Protein AF-0000000074614907 (afdb_homodimer)

InterPro domains:
  IPR000916 Bet v I/Major latex protein [PF00407] (4-152)
  IPR000916 Bet v I/Major latex protein [SM01037] (2-153)
  IPR023393 START-like domain superfamily [G3DSA:3.30.530.20] (1-152)
  IPR051761 MLP-like hydrophobic ligand-binding [PTHR31907] (3-150)

pLDDT: mean 94.72, std 7.45, range [53.09, 98.88]

Radius of gyration: 20.05 Å; Cα contacts (8 Å, |Δi|>4): 764; chains: 2; bounding box: 41×52×44 Å

Sequence (306 aa):
MGLNGKLEVEVDIKSCGNAFYEFFMRNPHHISNISPHNIHVVAAHEGDFGLPGSVIYWNYSLDGKKCHAKEVVEAVDEANKRARFKVVEGDPLKDYKSLTTTVHVIPNNIGGVSVVKWMIEFEKTTDDGPYPTNMIDLCISVTKNIENHHLKPMGLNGKLEVEVDIKSCGNAFYEFFMRNPHHISNISPHNIHVVAAHEGDFGLPGSVIYWNYSLDGKKCHAKEVVEAVDEANKRARFKVVEGDPLKDYKSLTTTVHVIPNNIGGVSVVKWMIEFEKTTDDGPYPTNMIDLCISVTKNIENHHLKP

Secondary structure (DSSP, 8-state):
--SEEEEEEEEEESS-HHHHHHHHHH-GGGHHHH-TTTEEEEEEEES-TTSTT-EEEEEEEETTEEEEEEEEEEEEEGGGTEEEEEEEEEGGGGTEEEEEEEEEEE---STT-EEEEEEEEEEESSTTPPPTHHHHHHHHHHHHHHIIIII--/--SEEEEEEEEEESS-HHHHHHHHHH-GGGHHHH-TTTEEEEEEEES-TTSTT-EEEEEEEETTEEEEEEEEEEEEEGGGTEEEEEEEEEGGGGTEEEEEEEEEEE---STT-EEEEEEEEEEESSTTPPPTHHHHHHHHHHHHHHIIIII--

Foldseek 3Di:
DAQKDKDKDKDKFLFFLLQLLCCCQAPVQCLCVLCVQFWPGWDWPADHGNDAQTKIKTWTDFPRDTWIWIWGFHDDDPVQSKTKIWTDDIDVCVFFVTKMKMWTKAGDPPPSMIMIMIMIITGTPDPPGDDVVSVVVSVNSSSVSCRVPPTDD/DAQKDKDKDKDKFLFFLVQLLCCVQQPVQCLCVLCVQFWPGWDWPADHGNDAQTKIKTWTDFPRDTWIWIWGFHDDDPVQSKTKIWTDDIDVCVFFVTKMKMWTKAGDPPPSMIMIMIMMITGTPDPPGDDVVSVVVSVNSSSVSCSVPPTDD

Nearest PDB structures (foldseek):
  4ihr-assembly1_A  TM=9.690E-01  e=1.144E-19  Actinidia deliciosa
  4reh-assembly1_A  TM=9.530E-01  e=6.352E-20  Panax ginseng
  4rej-assembly1_A  TM=9.524E-01  e=7.579E-20  Panax ginseng
  4rei-assembly1_A  TM=9.600E-01  e=1.438E-18  Panax ginseng
  4igx-assembly3_C  TM=9.603E-01  e=4.668E-18  Actinidia deliciosa

Solvent-accessible surface area (backbone atoms only — not comparable to full-atom values): 15291 Å² total; per-residue (Å²): 82,41,44,47,40,38,39,36,38,40,42,30,30,65,27,60,28,65,59,52,49,48,40,58,39,64,47,44,54,52,43,25,74,58,30,56,88,42,27,68,40,39,43,68,71,39,68,56,68,68,38,65,71,13,27,38,35,40,32,32,43,58,95,84,39,81,42,43,38,31,29,32,28,70,41,66,39,77,92,61,42,30,39,32,35,33,58,75,47,52,56,64,57,76,48,20,77,38,45,35,40,34,44,35,35,46,63,32,87,73,88,47,41,11,38,43,32,42,36,38,40,39,28,37,66,44,57,82,44,76,76,68,60,65,57,52,50,49,53,53,48,50,52,48,32,48,43,68,68,72,38,53,131,82,42,45,47,39,38,39,36,37,40,42,31,31,65,26,60,29,63,57,52,50,49,40,59,38,61,47,42,56,53,44,25,75,58,31,57,87,42,27,66,40,40,44,68,71,40,68,55,68,70,38,66,71,13,26,38,34,39,31,32,43,57,96,85,39,81,44,42,36,30,30,32,27,70,41,66,39,77,92,61,42,30,40,32,34,33,57,77,46,52,56,64,57,74,47,20,76,39,45,35,41,33,44,35,36,46,64,32,87,72,89,45,40,11,36,41,33,42,36,38,41,38,30,37,67,43,55,83,44,78,76,69,60,65,56,51,49,48,52,53,50,48,52,48,31,45,42,68,69,71,37,52,131

Structure (mmCIF, N/CA/C/O backbone):
data_AF-0000000074614907-model_v1
#
loop_
_entity.id
_entity.type
_entity.pdbx_description
1 polymer 'Bet v I/Major latex protein domain-containing protein'
#
loop_
_atom_site.group_PDB
_atom_site.id
_atom_site.type_symbol
_atom_site.label_atom_id
_atom_site.label_alt_id
_atom_site.label_comp_id
_atom_site.label_asym_id
_atom_site.label_entity_id
_atom_site.label_seq_id
_atom_site.pdbx_PDB_ins_code
_atom_site.Cartn_x
_atom_site.Cartn_y
_atom_site.Cartn_z
_atom_site.occupancy
_atom_site.B_iso_or_equiv
_atom_site.auth_seq_id
_atom_site.auth_comp_id
_atom_site.auth_asym_id
_atom_site.auth_atom_id
_atom_site.pdbx_PDB_model_num
ATOM 1 N N . MET A 1 1 ? -14.766 -9.609 -4.637 1 85.06 1 MET A N 1
ATOM 2 C CA . MET A 1 1 ? -13.953 -9.18 -3.502 1 85.06 1 MET A CA 1
ATOM 3 C C . MET A 1 1 ? -14.836 -8.711 -2.352 1 85.06 1 MET A C 1
ATOM 5 O O . MET A 1 1 ? -15.992 -8.344 -2.561 1 85.06 1 MET A O 1
ATOM 9 N N . GLY A 1 2 ? -14.336 -8.812 -1.121 1 86.88 2 GLY A N 1
ATOM 10 C CA . GLY A 1 2 ? -15.031 -8.227 0.012 1 86.88 2 GLY A CA 1
ATOM 11 C C . GLY A 1 2 ? -15.008 -6.711 0.019 1 86.88 2 GLY A C 1
ATOM 12 O O . GLY A 1 2 ? -14.32 -6.094 -0.803 1 86.88 2 GLY A O 1
ATOM 13 N N . LEU A 1 3 ? -15.711 -6.223 0.934 1 92.38 3 LEU A N 1
ATOM 14 C CA . LEU A 1 3 ? -15.867 -4.773 1.014 1 92.38 3 LEU A CA 1
ATOM 15 C C . LEU A 1 3 ? -14.742 -4.152 1.841 1 92.38 3 LEU A C 1
ATOM 17 O O . LEU A 1 3 ? -14.438 -2.965 1.689 1 92.38 3 LEU A O 1
ATOM 21 N N . ASN A 1 4 ? -14.125 -4.91 2.605 1 95.19 4 ASN A N 1
ATOM 22 C CA . ASN A 1 4 ? -13.148 -4.352 3.531 1 95.19 4 ASN A CA 1
ATOM 23 C C . ASN A 1 4 ? -11.719 -4.555 3.025 1 95.19 4 ASN A C 1
ATOM 25 O O . ASN A 1 4 ? -11.453 -5.5 2.283 1 95.19 4 ASN A O 1
ATOM 29 N N . GLY A 1 5 ? -10.844 -3.643 3.4 1 96.81 5 GLY A N 1
ATOM 30 C CA . GLY A 1 5 ? -9.445 -3.783 3.053 1 96.81 5 GLY A CA 1
ATOM 31 C C . GLY A 1 5 ? -8.531 -2.902 3.885 1 96.81 5 GLY A C 1
ATOM 32 O O . GLY A 1 5 ? -9 -2.137 4.73 1 96.81 5 GLY A O 1
ATOM 33 N N . LYS A 1 6 ? -7.242 -3.135 3.742 1 98.25 6 LYS A N 1
ATOM 34 C CA . LYS A 1 6 ? -6.184 -2.395 4.426 1 98.25 6 LYS A CA 1
ATOM 35 C C . LYS A 1 6 ? -4.98 -2.182 3.508 1 98.25 6 LYS A C 1
ATOM 37 O O . LYS A 1 6 ? -4.602 -3.08 2.754 1 98.25 6 LYS A O 1
ATOM 42 N N . LEU A 1 7 ? -4.492 -0.983 3.512 1 98.75 7 LEU A N 1
ATOM 43 C CA . LEU A 1 7 ? -3.252 -0.639 2.822 1 98.75 7 LEU A CA 1
ATOM 44 C C . LEU A 1 7 ? -2.256 0.002 3.783 1 98.75 7 LEU A C 1
ATOM 46 O O . LEU A 1 7 ? -2.631 0.839 4.605 1 98.75 7 LEU A O 1
ATOM 50 N N . GLU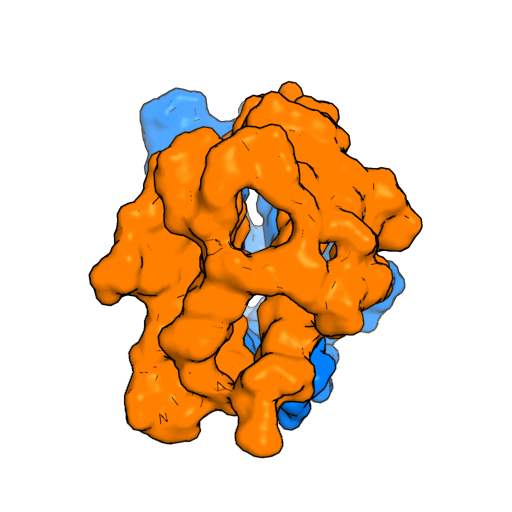 A 1 8 ? -0.979 -0.377 3.652 1 98.81 8 GLU A N 1
ATOM 51 C CA . GLU A 1 8 ? 0.05 0.195 4.516 1 98.81 8 GLU A CA 1
ATOM 52 C C . GLU A 1 8 ? 1.334 0.469 3.736 1 98.81 8 GLU A C 1
ATOM 54 O O . GLU A 1 8 ? 1.687 -0.284 2.828 1 98.81 8 GLU A O 1
ATOM 59 N N . VAL A 1 9 ? 1.996 1.518 4.129 1 98.75 9 VAL A N 1
ATOM 60 C CA . VAL A 1 9 ? 3.299 1.829 3.551 1 98.75 9 VAL A CA 1
ATOM 61 C C . VAL A 1 9 ? 4.246 2.32 4.645 1 98.75 9 VAL A C 1
ATOM 63 O O . VAL A 1 9 ? 3.83 3.029 5.562 1 98.75 9 VAL A O 1
ATOM 66 N N . GLU A 1 10 ? 5.441 1.895 4.602 1 98.38 10 GLU A N 1
ATOM 67 C CA . GLU A 1 10 ? 6.535 2.434 5.406 1 98.38 10 GLU A CA 1
ATOM 68 C C . GLU A 1 10 ? 7.484 3.273 4.555 1 98.38 10 GLU A C 1
ATOM 70 O O . GLU A 1 10 ? 8.023 2.791 3.557 1 98.38 10 GLU A O 1
ATOM 75 N N . VAL A 1 11 ? 7.664 4.457 4.996 1 97 11 VAL A N 1
ATOM 76 C CA . VAL A 1 11 ? 8.523 5.398 4.281 1 97 11 VAL A CA 1
ATOM 77 C C . VAL A 1 11 ? 9.695 5.801 5.168 1 97 11 VAL A C 1
ATOM 79 O O . VAL A 1 11 ? 9.5 6.395 6.234 1 97 11 VAL A O 1
ATOM 82 N N . ASP A 1 12 ? 10.914 5.539 4.727 1 94.31 12 ASP A N 1
ATOM 83 C CA . ASP A 1 12 ? 12.102 6.012 5.434 1 94.31 12 ASP A CA 1
ATOM 84 C C . ASP A 1 12 ? 12.367 7.488 5.137 1 94.31 12 ASP A C 1
ATOM 86 O O . ASP A 1 12 ? 12.328 7.91 3.98 1 94.31 12 ASP A O 1
ATOM 90 N N . ILE A 1 13 ? 12.609 8.188 6.191 1 94.06 13 ILE A N 1
ATOM 91 C CA . ILE A 1 13 ? 13.016 9.578 5.996 1 94.06 13 ILE A CA 1
ATOM 92 C C . ILE A 1 13 ? 14.367 9.82 6.664 1 94.06 13 ILE A C 1
ATOM 94 O O . ILE A 1 13 ? 14.648 9.25 7.723 1 94.06 13 ILE A O 1
ATOM 98 N N . LYS A 1 14 ? 15.125 10.594 5.992 1 91.06 14 LYS A N 1
ATOM 99 C CA . LYS A 1 14 ? 16.422 11 6.539 1 91.06 14 LYS A CA 1
ATOM 100 C C . LYS A 1 14 ? 16.297 12.289 7.344 1 91.06 14 LYS A C 1
ATOM 102 O O . LYS A 1 14 ? 16.938 13.289 7.023 1 91.06 14 LYS A O 1
ATOM 107 N N . SER A 1 15 ? 15.461 12.297 8.266 1 89.56 15 SER A N 1
ATOM 108 C CA . SER A 1 15 ? 15.18 13.453 9.109 1 89.56 15 SER A CA 1
ATOM 109 C C . SER A 1 15 ? 14.719 13.023 10.5 1 89.56 15 SER A C 1
ATOM 111 O O . SER A 1 15 ? 14.492 11.836 10.742 1 89.56 15 SER A O 1
ATOM 113 N N . CYS A 1 16 ? 14.656 13.945 11.375 1 90.56 16 CYS A N 1
ATOM 114 C CA . CYS A 1 16 ? 14.172 13.719 12.734 1 90.56 16 CYS A CA 1
ATOM 115 C C . CYS A 1 16 ? 12.695 13.328 12.719 1 90.56 16 CYS A C 1
ATOM 117 O O . CYS A 1 16 ? 11.844 14.109 12.289 1 90.56 16 CYS A O 1
ATOM 119 N N . GLY A 1 17 ? 12.398 12.133 13.211 1 93.62 17 GLY A N 1
ATOM 120 C CA . GLY A 1 17 ? 11.031 11.641 13.242 1 93.62 17 GLY A CA 1
ATOM 121 C C . GLY A 1 17 ? 10.117 12.469 14.133 1 93.62 17 GLY A C 1
ATOM 122 O O . GLY A 1 17 ? 8.953 12.695 13.797 1 93.62 17 GLY A O 1
ATOM 123 N N . ASN A 1 18 ? 10.672 12.93 15.273 1 93.38 18 ASN A N 1
ATOM 124 C CA . ASN A 1 18 ? 9.883 13.758 16.172 1 93.38 18 ASN A CA 1
ATOM 125 C C . ASN A 1 18 ? 9.445 15.055 15.5 1 93.38 18 ASN A C 1
ATOM 127 O O . ASN A 1 18 ? 8.305 15.492 15.656 1 93.38 18 ASN A O 1
ATOM 131 N N . ALA A 1 19 ? 10.383 15.617 14.805 1 93 19 ALA A N 1
ATOM 132 C CA . ALA A 1 19 ? 10.078 16.875 14.117 1 93 19 ALA A CA 1
ATOM 133 C C . ALA A 1 19 ? 9.016 16.656 13.047 1 93 19 ALA A C 1
ATOM 135 O O . ALA A 1 19 ? 8.125 17.5 12.875 1 93 19 ALA A O 1
ATOM 136 N N . PHE A 1 20 ? 9.133 15.57 12.328 1 95.75 20 PHE A N 1
ATOM 137 C CA . PHE A 1 20 ? 8.125 15.242 11.336 1 95.75 20 PHE A CA 1
ATOM 138 C C . PHE A 1 20 ? 6.746 15.133 11.977 1 95.75 20 PHE A C 1
ATOM 140 O O . PHE A 1 20 ? 5.781 15.742 11.508 1 95.75 20 PHE A O 1
ATOM 147 N N . TYR A 1 21 ? 6.699 14.359 13.062 1 96.69 21 TYR A N 1
ATOM 148 C CA . TYR A 1 21 ? 5.445 14.117 13.758 1 96.69 21 TYR A CA 1
ATOM 149 C C . TYR A 1 21 ? 4.836 15.422 14.266 1 96.69 21 TYR A C 1
ATOM 151 O O . TYR A 1 21 ? 3.648 15.68 14.055 1 96.69 21 TYR A O 1
ATOM 159 N N . GLU A 1 22 ? 5.621 16.25 14.852 1 94.5 22 GLU A N 1
ATOM 160 C CA . GLU A 1 22 ? 5.152 17.516 15.391 1 94.5 22 GLU A CA 1
ATOM 161 C C . GLU A 1 22 ? 4.629 18.438 14.281 1 94.5 22 GLU A C 1
ATOM 163 O O . GLU A 1 22 ? 3.572 19.047 14.43 1 94.5 22 GLU A O 1
ATOM 168 N N . PHE A 1 23 ? 5.398 18.469 13.234 1 94.94 23 PHE A N 1
ATOM 169 C CA . PHE A 1 23 ? 4.988 19.297 12.109 1 94.94 23 PHE A CA 1
ATOM 170 C C . PHE A 1 23 ? 3.639 18.844 11.562 1 94.94 23 PHE A C 1
ATOM 172 O O . PHE A 1 23 ? 2.717 19.641 11.422 1 94.94 23 PHE A O 1
ATOM 179 N N . PHE A 1 24 ? 3.469 17.609 11.344 1 97.25 24 PHE A N 1
ATOM 180 C CA . PHE A 1 24 ? 2.262 17.078 10.727 1 97.25 24 PHE A CA 1
ATOM 181 C C . PHE A 1 24 ? 1.061 17.25 11.648 1 97.25 24 PHE A C 1
ATOM 183 O O . PHE A 1 24 ? -0.041 17.562 11.188 1 97.25 24 PHE A O 1
ATOM 190 N N . MET A 1 25 ? 1.269 17.094 12.938 1 96.69 25 MET A N 1
ATOM 191 C CA . MET A 1 25 ? 0.156 17.094 13.883 1 96.69 25 MET A CA 1
ATOM 192 C C . MET A 1 25 ? -0.207 18.531 14.281 1 96.69 25 MET A C 1
ATOM 194 O O . MET A 1 25 ? -1.377 18.828 14.516 1 96.69 25 MET A O 1
ATOM 198 N N . ARG A 1 26 ? 0.791 19.406 14.312 1 95.31 26 ARG A N 1
ATOM 199 C CA . ARG A 1 26 ? 0.552 20.703 14.945 1 95.31 26 ARG A CA 1
ATOM 200 C C . ARG A 1 26 ? 0.5 21.812 13.906 1 95.31 26 ARG A C 1
ATOM 202 O O . ARG A 1 26 ? -0.157 22.844 14.117 1 95.31 26 ARG A O 1
ATOM 209 N N . ASN A 1 27 ? 1.201 21.625 12.812 1 93.75 27 ASN A N 1
ATOM 210 C CA . ASN A 1 27 ? 1.289 22.703 11.82 1 93.75 27 ASN A CA 1
ATOM 211 C C . ASN A 1 27 ? 0.939 22.188 10.422 1 93.75 27 ASN A C 1
ATOM 213 O O . ASN A 1 27 ? 1.649 22.469 9.461 1 93.75 27 ASN A O 1
ATOM 217 N N . PRO A 1 28 ? -0.167 21.422 10.344 1 95 28 PRO A N 1
ATOM 218 C CA . PRO A 1 28 ? -0.47 20.859 9.023 1 95 28 PRO A CA 1
ATOM 219 C C . PRO A 1 28 ? -0.895 21.938 8.016 1 95 28 PRO A C 1
ATOM 221 O O . PRO A 1 28 ? -0.863 21.688 6.809 1 95 28 PRO A O 1
ATOM 224 N N . HIS A 1 29 ? -1.291 23.125 8.406 1 93.69 29 HIS A N 1
ATOM 225 C CA . HIS A 1 29 ? -1.714 24.203 7.52 1 93.69 29 HIS A CA 1
ATOM 226 C C . HIS A 1 29 ? -0.573 24.641 6.613 1 93.69 29 HIS A C 1
ATOM 228 O O . HIS A 1 29 ? -0.809 25.25 5.559 1 93.69 29 HIS A O 1
ATOM 234 N N . HIS A 1 30 ? 0.71 24.328 6.945 1 93.25 30 HIS A N 1
ATOM 235 C CA . HIS A 1 30 ? 1.867 24.672 6.129 1 93.25 30 HIS A CA 1
ATOM 236 C C . HIS A 1 30 ? 2.102 23.641 5.035 1 93.25 30 HIS A C 1
ATOM 238 O O . HIS A 1 30 ? 2.928 23.844 4.145 1 93.25 30 HIS A O 1
ATOM 244 N N . ILE A 1 31 ? 1.388 22.484 5.074 1 95.44 31 ILE A N 1
ATOM 245 C CA . ILE A 1 31 ? 1.612 21.422 4.098 1 95.44 31 ILE A CA 1
ATOM 246 C C . ILE A 1 31 ? 1.243 21.906 2.701 1 95.44 31 ILE A C 1
ATOM 248 O O . ILE A 1 31 ? 1.866 21.516 1.712 1 95.44 31 ILE A O 1
ATOM 252 N N . SER A 1 32 ? 0.222 22.781 2.621 1 94.94 32 SER A N 1
ATOM 253 C CA . SER A 1 32 ? -0.184 23.312 1.325 1 94.94 32 SER A CA 1
ATOM 254 C C . SER A 1 32 ? 0.939 24.125 0.684 1 94.94 32 SER A C 1
ATOM 256 O O . SER A 1 32 ? 1.049 24.188 -0.542 1 94.94 32 SER A O 1
ATOM 258 N N . ASN A 1 33 ? 1.851 24.719 1.489 1 94 33 ASN A N 1
ATOM 259 C CA . ASN A 1 33 ? 3.014 25.438 0.995 1 94 33 ASN A CA 1
ATOM 260 C C . ASN A 1 33 ? 4.125 24.5 0.551 1 94 33 ASN A C 1
ATOM 262 O O . ASN A 1 33 ? 4.848 24.781 -0.405 1 94 33 ASN A O 1
ATOM 266 N N . ILE A 1 34 ? 4.211 23.406 1.202 1 93.38 34 ILE A N 1
ATOM 267 C CA . ILE A 1 34 ? 5.312 22.469 1.027 1 93.38 34 ILE A CA 1
ATOM 268 C C . ILE A 1 34 ? 4.992 21.5 -0.11 1 93.38 34 ILE A C 1
ATOM 270 O O . ILE A 1 34 ? 5.895 21.031 -0.809 1 93.38 34 ILE A O 1
ATOM 274 N N . SER A 1 35 ? 3.732 21.203 -0.242 1 95 35 SER A N 1
ATOM 275 C CA . SER A 1 35 ? 3.266 20.266 -1.257 1 95 35 SER A CA 1
ATOM 276 C C . SER A 1 35 ? 2.121 20.859 -2.072 1 95 35 SER A C 1
ATOM 278 O O . SER A 1 35 ? 1.056 20.25 -2.189 1 95 35 SER A O 1
ATOM 280 N N . PRO A 1 36 ? 2.377 21.922 -2.801 1 93.56 36 PRO A N 1
ATOM 281 C CA . PRO A 1 36 ? 1.276 22.641 -3.439 1 93.56 36 PRO A CA 1
ATOM 282 C C . PRO A 1 36 ? 0.666 21.875 -4.613 1 93.56 36 PRO A C 1
ATOM 284 O O . PRO A 1 36 ? -0.462 22.172 -5.02 1 93.56 36 PRO A O 1
ATOM 287 N N . HIS A 1 37 ? 1.383 20.969 -5.164 1 94.12 37 HIS A N 1
ATOM 288 C CA . HIS A 1 37 ? 0.859 20.188 -6.281 1 94.12 37 HIS A CA 1
ATOM 289 C C . HIS A 1 37 ? -0.222 19.219 -5.82 1 94.12 37 HIS A C 1
ATOM 291 O O . HIS A 1 37 ? -1.119 18.875 -6.59 1 94.12 37 HIS A O 1
ATOM 297 N N . ASN A 1 38 ? -0.168 18.828 -4.551 1 95.12 38 ASN A N 1
ATOM 298 C CA . ASN A 1 38 ? -1.066 17.797 -4.043 1 95.12 38 ASN A CA 1
ATOM 299 C C . ASN A 1 38 ? -2.078 18.375 -3.055 1 95.12 38 ASN A C 1
ATOM 301 O O . ASN A 1 38 ? -3.23 17.938 -3.016 1 95.12 38 ASN A O 1
ATOM 305 N N . ILE A 1 39 ? -1.578 19.25 -2.213 1 97.94 39 ILE A N 1
ATOM 306 C CA . ILE A 1 39 ? -2.387 19.797 -1.131 1 97.94 39 ILE A CA 1
ATOM 307 C C . ILE A 1 39 ? -2.588 21.297 -1.347 1 97.94 39 ILE A C 1
ATOM 309 O O . ILE A 1 39 ? -1.617 22.062 -1.425 1 97.94 39 ILE A O 1
ATOM 313 N N . HIS A 1 40 ? -3.854 21.703 -1.31 1 98.19 40 HIS A N 1
ATOM 314 C CA . HIS A 1 40 ? -4.156 23.094 -1.648 1 98.19 40 HIS A CA 1
ATOM 315 C C . HIS A 1 40 ? -4.582 23.875 -0.414 1 98.19 40 HIS A C 1
ATOM 317 O O . HIS A 1 40 ? -4.328 25.078 -0.323 1 98.19 40 HIS A O 1
ATOM 323 N N . VAL A 1 41 ? -5.32 23.234 0.385 1 97.19 41 VAL A N 1
ATOM 324 C CA . VAL A 1 41 ? -5.766 23.844 1.63 1 97.19 41 VAL A CA 1
ATOM 325 C C . VAL A 1 41 ? -5.781 22.812 2.748 1 97.19 41 VAL A C 1
ATOM 327 O O . VAL A 1 41 ? -6.254 21.688 2.553 1 97.19 41 VAL A O 1
ATOM 330 N N . VAL A 1 42 ? -5.219 23.125 3.867 1 97.81 42 VAL A N 1
ATOM 331 C CA . VAL A 1 42 ? -5.402 22.422 5.133 1 97.81 42 VAL A CA 1
ATOM 332 C C . VAL A 1 42 ? -5.82 23.406 6.219 1 97.81 42 VAL A C 1
ATOM 334 O O . VAL A 1 42 ? -5.098 24.359 6.508 1 97.81 42 VAL A O 1
ATOM 337 N N . ALA A 1 43 ? -6.992 23.125 6.793 1 97.44 43 ALA A N 1
ATOM 338 C CA . ALA A 1 43 ? -7.5 24.078 7.781 1 97.44 43 ALA A CA 1
ATOM 339 C C . ALA A 1 43 ? -8.227 23.359 8.906 1 97.44 43 ALA A C 1
ATOM 341 O O . ALA A 1 43 ? -8.867 22.328 8.688 1 97.44 43 ALA A O 1
ATOM 342 N N . ALA A 1 44 ? -8.133 23.906 10.062 1 96.62 44 ALA A N 1
ATOM 343 C CA . ALA A 1 44 ? -8.977 23.438 11.156 1 96.62 44 ALA A CA 1
ATOM 344 C C . ALA A 1 44 ? -10.445 23.797 10.914 1 96.62 44 ALA A C 1
ATOM 346 O O . ALA A 1 44 ? -10.766 24.953 10.656 1 96.62 44 ALA A O 1
ATOM 347 N N . HIS A 1 45 ? -11.242 22.859 10.914 1 96.56 45 HIS A N 1
ATOM 348 C CA . HIS A 1 45 ? -12.68 23.094 10.758 1 96.56 45 HIS A CA 1
ATOM 349 C C . HIS A 1 45 ? -13.367 23.219 12.109 1 96.56 45 HIS A C 1
ATOM 351 O O . HIS A 1 45 ? -14.234 24.078 12.297 1 96.56 45 HIS A O 1
ATOM 357 N N . GLU A 1 46 ? -13.039 22.297 12.984 1 96.56 46 GLU A N 1
ATOM 358 C CA . GLU A 1 46 ? -13.484 22.328 14.375 1 96.56 46 GLU A CA 1
ATOM 359 C C . GLU A 1 46 ? -12.352 21.938 15.32 1 96.56 46 GLU A C 1
ATOM 361 O O . GLU A 1 46 ? -11.656 20.953 15.094 1 96.56 46 GLU A O 1
ATOM 366 N N . GLY A 1 47 ? -12.141 22.75 16.344 1 95.94 47 GLY A N 1
ATOM 367 C CA . GLY A 1 47 ? -11.086 22.453 17.312 1 95.94 47 GLY A CA 1
ATOM 368 C C . GLY A 1 47 ? -9.703 22.828 16.828 1 95.94 47 GLY A C 1
ATOM 369 O O . GLY A 1 47 ? -9.562 23.453 15.773 1 95.94 47 GLY A O 1
ATOM 370 N N . ASP A 1 48 ? -8.688 22.406 17.688 1 95.38 48 ASP A N 1
ATOM 371 C CA . ASP A 1 48 ? -7.293 22.719 17.375 1 95.38 48 ASP A CA 1
ATOM 372 C C . ASP A 1 48 ? -6.598 21.5 16.75 1 95.38 48 ASP A C 1
ATOM 374 O O . ASP A 1 48 ? -6.926 20.359 17.062 1 95.38 48 ASP A O 1
ATOM 378 N N . PHE A 1 49 ? -5.641 21.844 15.961 1 95.81 49 PHE A N 1
ATOM 379 C CA . PHE A 1 49 ? -4.871 20.781 15.312 1 95.81 49 PHE A CA 1
ATOM 380 C C . PHE A 1 49 ? -4.246 19.859 16.344 1 95.81 49 PHE A C 1
ATOM 382 O O . PHE A 1 49 ? -3.744 20.312 17.375 1 95.81 49 PHE A O 1
ATOM 389 N N . GLY A 1 50 ? -4.324 18.578 16.062 1 94.62 50 GLY A N 1
ATOM 390 C CA . GLY A 1 50 ? -3.541 17.609 16.812 1 94.62 50 GLY A CA 1
ATOM 391 C C . GLY A 1 50 ? -4.27 17.078 18.031 1 94.62 50 GLY A C 1
ATOM 392 O O . GLY A 1 50 ? -3.746 16.219 18.75 1 94.62 50 GLY A O 1
ATOM 393 N N . LEU A 1 51 ? -5.457 17.484 18.281 1 96 51 LEU A N 1
ATOM 394 C CA . LEU A 1 51 ? -6.207 17.031 19.438 1 96 51 LEU A CA 1
ATOM 395 C C . LEU A 1 51 ? -7.332 16.094 19.031 1 96 51 LEU A C 1
ATOM 397 O O . LEU A 1 51 ? -8 16.312 18.016 1 96 51 LEU A O 1
ATOM 401 N N . PRO A 1 52 ? -7.508 15.023 19.906 1 97.88 52 PRO A N 1
ATOM 402 C CA . PRO A 1 52 ? -8.641 14.148 19.609 1 97.88 52 PRO A CA 1
ATOM 403 C C . PRO A 1 52 ? -9.969 14.898 19.547 1 97.88 52 PRO A C 1
ATOM 405 O O . PRO A 1 52 ? -10.227 15.789 20.359 1 97.88 52 PRO A O 1
ATOM 408 N N . GLY A 1 53 ? -10.734 14.578 18.516 1 98.06 53 GLY A N 1
ATOM 409 C CA . GLY A 1 53 ? -12.047 15.195 18.359 1 98.06 53 GLY A CA 1
ATOM 410 C C . GLY A 1 53 ? -12.031 16.375 17.406 1 98.06 53 GLY A C 1
ATOM 411 O O . GLY A 1 53 ? -13.086 16.812 16.938 1 98.06 53 GLY A O 1
ATOM 412 N N . SER A 1 54 ? -10.859 16.984 17.156 1 98.12 54 SER A N 1
ATOM 413 C CA . SER A 1 54 ? -10.773 18.078 16.203 1 98.12 54 SER A CA 1
ATOM 414 C C . SER A 1 54 ? -11.055 17.609 14.773 1 98.12 54 SER A C 1
ATOM 416 O O . SER A 1 54 ? -10.906 16.422 14.469 1 98.12 54 SER A O 1
ATOM 418 N N . VAL A 1 55 ? -11.578 18.484 13.953 1 98.69 55 VAL A N 1
ATOM 419 C CA . VAL A 1 55 ? -11.891 18.188 12.562 1 98.69 55 VAL A CA 1
ATOM 420 C C . VAL A 1 55 ? -11.008 19.031 11.641 1 98.69 55 VAL A C 1
ATOM 422 O O . VAL A 1 55 ? -10.906 20.25 11.805 1 98.69 55 VAL A O 1
ATOM 425 N N . ILE A 1 56 ? -10.359 18.375 10.719 1 98.56 56 ILE A N 1
ATOM 426 C CA . ILE A 1 56 ? -9.469 19.016 9.75 1 98.56 56 ILE A CA 1
ATOM 427 C C . ILE A 1 56 ? -10.125 19 8.367 1 98.56 56 ILE A C 1
ATOM 429 O O . ILE A 1 56 ? -10.703 17.984 7.957 1 98.56 56 ILE A O 1
ATOM 433 N N . TYR A 1 57 ? -10.062 20.109 7.668 1 98.62 57 TYR A N 1
ATOM 434 C CA . TYR A 1 57 ? -10.516 20.234 6.285 1 98.62 57 TYR A CA 1
ATOM 435 C C . TYR A 1 57 ? -9.344 20.156 5.316 1 98.62 57 TYR A C 1
ATOM 437 O O . TYR A 1 57 ? -8.336 20.828 5.496 1 98.62 57 TYR A O 1
ATOM 445 N N . TRP A 1 58 ? -9.453 19.359 4.305 1 98.31 58 TRP A N 1
ATOM 446 C CA . TRP A 1 58 ? -8.445 19.172 3.266 1 98.31 58 TRP A CA 1
ATOM 447 C C . TRP A 1 58 ? -9.008 19.516 1.891 1 98.31 58 TRP A C 1
ATOM 449 O O . TRP A 1 58 ? -10.086 19.047 1.522 1 98.31 58 TRP A O 1
ATOM 459 N N . ASN A 1 59 ? -8.336 20.312 1.129 1 98.56 59 ASN A N 1
ATOM 460 C CA . ASN A 1 59 ? -8.438 20.422 -0.323 1 98.56 59 ASN A CA 1
ATOM 461 C C . ASN A 1 59 ? -7.184 19.891 -1.012 1 98.56 59 ASN A C 1
ATOM 463 O O . ASN A 1 59 ? -6.078 20.359 -0.753 1 98.56 59 ASN A O 1
ATOM 467 N N . TYR A 1 60 ? -7.383 18.906 -1.855 1 98.38 60 TYR A N 1
ATOM 468 C CA . TYR A 1 60 ? -6.219 18.203 -2.391 1 98.38 60 TYR A CA 1
ATOM 469 C C . TYR A 1 60 ? -6.504 17.672 -3.787 1 98.38 60 TYR A C 1
ATOM 471 O O . TYR A 1 60 ? -7.633 17.734 -4.273 1 98.38 60 TYR A O 1
ATOM 479 N N . SER A 1 61 ? -5.465 17.172 -4.441 1 97.69 61 SER A N 1
ATOM 480 C CA . SER A 1 61 ? -5.602 16.547 -5.75 1 97.69 61 SER A CA 1
ATOM 481 C C . SER A 1 61 ? -5.172 15.078 -5.703 1 97.69 61 SER A C 1
ATOM 483 O O . SER A 1 61 ? -4.141 14.75 -5.117 1 97.69 61 SER A O 1
ATOM 485 N N . LEU A 1 62 ? -6 14.242 -6.266 1 94.88 62 LEU A N 1
ATOM 486 C CA . LEU A 1 62 ? -5.676 12.844 -6.516 1 94.88 62 LEU A CA 1
ATOM 487 C C . LEU A 1 62 ? -5.684 12.539 -8.008 1 94.88 62 LEU A C 1
ATOM 489 O O . LEU A 1 62 ? -6.715 12.688 -8.672 1 94.88 62 LEU A O 1
ATOM 493 N N . ASP A 1 63 ? -4.535 12.18 -8.555 1 90.75 63 ASP A N 1
ATOM 494 C CA . ASP A 1 63 ? -4.422 11.867 -9.977 1 90.75 63 ASP A CA 1
ATOM 495 C C . ASP A 1 63 ? -4.953 13.016 -10.836 1 90.75 63 ASP A C 1
ATOM 497 O O . ASP A 1 63 ? -5.734 12.789 -11.758 1 90.75 63 ASP A O 1
ATOM 501 N N . GLY A 1 64 ? -4.703 14.172 -10.422 1 90.69 64 GLY A N 1
ATOM 502 C CA . GLY A 1 64 ? -5.027 15.344 -11.211 1 90.69 64 GLY A CA 1
ATOM 503 C C . GLY A 1 64 ? -6.426 15.875 -10.938 1 90.69 64 GLY A C 1
ATOM 504 O O . GLY A 1 64 ? -6.816 16.906 -11.484 1 90.69 64 GLY A O 1
ATOM 505 N N . LYS A 1 65 ? -7.207 15.258 -10.156 1 95.44 65 LYS A N 1
ATOM 506 C CA . LYS A 1 65 ? -8.562 15.688 -9.836 1 95.44 65 LYS A CA 1
ATOM 507 C C . LYS A 1 65 ? -8.625 16.344 -8.461 1 95.44 65 LYS A C 1
ATOM 509 O O . LYS A 1 65 ? -8.156 15.781 -7.473 1 95.44 65 LYS A O 1
ATOM 514 N N . LYS A 1 66 ? -9.297 17.469 -8.414 1 97 66 LYS A N 1
ATOM 515 C CA . LYS A 1 66 ? -9.477 18.172 -7.148 1 97 66 LYS A CA 1
ATOM 516 C C . LYS A 1 66 ? -10.508 17.469 -6.27 1 97 66 LYS A C 1
ATOM 518 O O . LYS A 1 66 ? -11.57 17.062 -6.746 1 97 66 LYS A O 1
ATOM 523 N N . CYS A 1 67 ? -10.188 17.312 -5.027 1 98.06 67 CYS A N 1
ATOM 524 C CA . CYS A 1 67 ? -11.016 16.641 -4.031 1 98.06 67 CYS A CA 1
ATOM 525 C C . CYS A 1 67 ? -11.031 17.438 -2.725 1 98.06 67 CYS A C 1
ATOM 527 O O . CYS A 1 67 ? -10.148 18.25 -2.473 1 98.06 67 CYS A O 1
ATOM 529 N N . HIS A 1 68 ? -12.07 17.172 -1.997 1 98.5 68 HIS A N 1
ATOM 530 C CA . HIS A 1 68 ? -12.109 17.719 -0.648 1 98.5 68 HIS A CA 1
ATOM 531 C C . HIS A 1 68 ? -12.609 16.688 0.356 1 98.5 68 HIS A C 1
ATOM 533 O O . HIS A 1 68 ? -13.32 15.758 -0.011 1 98.5 68 HIS A O 1
ATOM 539 N N . ALA A 1 69 ? -12.18 16.859 1.638 1 98.62 69 ALA A N 1
ATOM 540 C CA . ALA A 1 69 ? -12.633 15.984 2.711 1 98.62 69 ALA A CA 1
ATOM 541 C C . ALA A 1 69 ? -12.492 16.656 4.07 1 98.62 69 ALA A C 1
ATOM 543 O O . ALA A 1 69 ? -11.695 17.594 4.23 1 98.62 69 ALA A O 1
ATOM 544 N N . LYS A 1 70 ? -13.305 16.219 4.992 1 98.75 70 LYS A N 1
ATOM 545 C CA . LYS A 1 70 ? -13.125 16.5 6.414 1 98.75 70 LYS A CA 1
ATOM 546 C C . LYS A 1 70 ? -12.789 15.219 7.18 1 98.75 70 LYS A C 1
ATOM 548 O O . LYS A 1 70 ? -13.422 14.18 6.98 1 98.75 70 LYS A O 1
ATOM 553 N N . GLU A 1 71 ? -11.797 15.375 7.996 1 98.69 71 GLU A N 1
ATOM 554 C CA . GLU A 1 71 ? -11.391 14.258 8.836 1 98.69 71 GLU A CA 1
ATOM 555 C C . GLU A 1 71 ? -11.461 14.625 10.32 1 98.69 71 GLU A C 1
ATOM 557 O O . GLU A 1 71 ? -11.109 15.742 10.703 1 98.69 71 GLU A O 1
ATOM 562 N N . VAL A 1 72 ? -11.938 13.703 11.125 1 98.81 72 VAL A N 1
ATOM 563 C CA . VAL A 1 72 ? -11.867 13.867 12.578 1 98.81 72 VAL A CA 1
ATOM 564 C C . VAL A 1 72 ? -10.641 13.133 13.109 1 98.81 72 VAL A C 1
ATOM 566 O O . VAL A 1 72 ? -10.328 12.023 12.672 1 98.81 72 VAL A O 1
ATOM 569 N N . VAL A 1 73 ? -9.883 13.766 14 1 98.62 73 VAL A N 1
ATOM 570 C CA . VA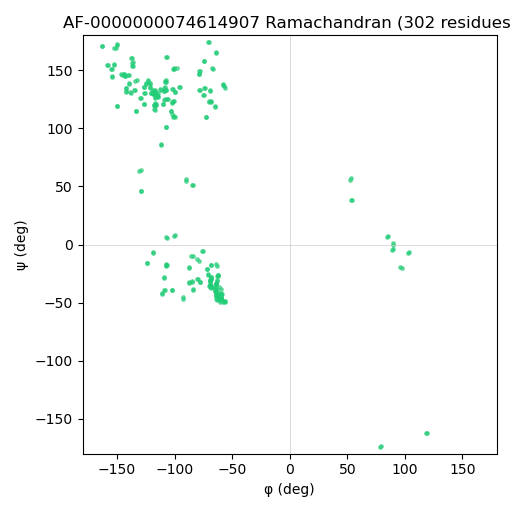L A 1 73 ? -8.836 13.062 14.742 1 98.62 73 VAL A CA 1
ATOM 571 C C . VAL A 1 73 ? -9.477 12.148 15.789 1 98.62 73 VAL A C 1
ATOM 573 O O . VAL A 1 73 ? -9.984 12.617 16.812 1 98.62 73 VAL A O 1
ATOM 576 N N . GLU A 1 74 ? -9.375 10.922 15.539 1 98.56 74 GLU A N 1
ATOM 577 C CA . GLU A 1 74 ? -10.055 9.984 16.422 1 98.56 74 GLU A CA 1
ATOM 578 C C . GLU A 1 74 ? -9.219 9.672 17.656 1 98.56 74 GLU A C 1
ATOM 580 O O . GLU A 1 74 ? -9.758 9.461 18.75 1 98.56 74 GLU A O 1
ATOM 585 N N . ALA A 1 75 ? -7.98 9.555 17.5 1 98.56 75 ALA A N 1
ATOM 586 C CA . ALA A 1 75 ? -7.094 9.172 18.594 1 98.56 75 ALA A CA 1
ATOM 587 C C . ALA A 1 75 ? -5.676 9.688 18.359 1 98.56 75 ALA A C 1
ATOM 589 O O . ALA A 1 75 ? -5.223 9.773 17.219 1 98.56 75 ALA A O 1
ATOM 590 N N . VAL A 1 76 ? -5.055 10.055 19.484 1 98.38 76 VAL A N 1
ATOM 591 C CA . VAL A 1 76 ? -3.654 10.461 19.469 1 98.38 76 VAL A CA 1
ATOM 592 C C . VAL A 1 76 ? -2.893 9.703 20.562 1 98.38 76 VAL A C 1
ATOM 594 O O . VAL A 1 76 ? -3.328 9.648 21.703 1 98.38 76 VAL A O 1
ATOM 597 N N . ASP A 1 77 ? -1.831 9.062 20.156 1 98.44 77 ASP A N 1
ATOM 598 C CA . ASP A 1 77 ? -0.88 8.414 21.047 1 98.44 77 ASP A CA 1
ATOM 599 C C . ASP A 1 77 ? 0.469 9.133 21.031 1 98.44 77 ASP A C 1
ATOM 601 O O . ASP A 1 77 ? 1.365 8.75 20.266 1 98.44 77 ASP A O 1
ATOM 605 N N . GLU A 1 78 ? 0.588 10.148 21.844 1 96.5 78 GLU A N 1
ATOM 606 C CA . GLU A 1 78 ? 1.772 11 21.844 1 96.5 78 GLU A CA 1
ATOM 607 C C . GLU A 1 78 ? 3.027 10.203 22.188 1 96.5 78 GLU A C 1
ATOM 609 O O . GLU A 1 78 ? 4.098 10.453 21.625 1 96.5 78 GLU A O 1
ATOM 614 N N . ALA A 1 79 ? 2.928 9.281 23.047 1 96.81 79 ALA A N 1
ATOM 615 C CA . ALA A 1 79 ? 4.082 8.5 23.5 1 96.81 79 ALA A CA 1
ATOM 616 C C . ALA A 1 79 ? 4.668 7.68 22.344 1 96.81 79 ALA A C 1
ATOM 618 O O . ALA A 1 79 ? 5.887 7.512 22.266 1 96.81 79 ALA A O 1
ATOM 619 N N . ASN A 1 80 ? 3.811 7.199 21.422 1 97.31 80 ASN A N 1
ATOM 620 C CA . ASN A 1 80 ? 4.266 6.363 20.328 1 97.31 80 ASN A CA 1
ATOM 621 C C . ASN A 1 80 ? 4.238 7.121 19 1 97.31 80 ASN A C 1
ATOM 623 O O . ASN A 1 80 ? 4.441 6.535 17.938 1 97.31 80 ASN A O 1
ATOM 627 N N . LYS A 1 81 ? 3.947 8.422 19.078 1 97.88 81 LYS A N 1
ATOM 628 C CA . LYS A 1 81 ? 3.896 9.297 17.906 1 97.88 81 LYS A CA 1
ATOM 629 C C . LYS A 1 81 ? 2.979 8.719 16.828 1 97.88 81 LYS A C 1
ATOM 631 O O . LYS A 1 81 ? 3.385 8.562 15.68 1 97.88 81 LYS A O 1
ATOM 636 N N . ARG A 1 82 ? 1.832 8.484 17.203 1 98.62 82 ARG A N 1
ATOM 637 C CA . ARG A 1 82 ? 0.815 7.867 16.375 1 98.62 82 ARG A CA 1
ATOM 638 C C . ARG A 1 82 ? -0.502 8.633 16.453 1 98.62 82 ARG A C 1
ATOM 640 O O . ARG A 1 82 ? -0.889 9.102 17.516 1 98.62 82 ARG A O 1
ATOM 647 N N . ALA A 1 83 ? -1.216 8.766 15.359 1 98.81 83 ALA A N 1
ATOM 648 C CA . ALA A 1 83 ? -2.525 9.406 15.32 1 98.81 83 ALA A CA 1
ATOM 649 C C . ALA A 1 83 ? -3.432 8.758 14.281 1 98.81 83 ALA A C 1
ATOM 651 O O . ALA A 1 83 ? -2.953 8.234 13.266 1 98.81 83 ALA A O 1
ATOM 652 N N . ARG A 1 84 ? -4.688 8.727 14.578 1 98.81 84 ARG A N 1
ATOM 653 C CA . ARG A 1 84 ? -5.695 8.109 13.727 1 98.81 84 ARG A CA 1
ATOM 654 C C . ARG A 1 84 ? -6.73 9.141 13.273 1 98.81 84 ARG A C 1
ATOM 656 O O . ARG A 1 84 ? -7.234 9.914 14.094 1 98.81 84 ARG A O 1
ATOM 663 N N . PHE A 1 85 ? -7.031 9.203 11.969 1 98.88 85 PHE A N 1
ATOM 664 C CA . PHE A 1 85 ? -7.965 10.141 11.352 1 98.88 85 PHE A CA 1
ATOM 665 C C . PHE A 1 85 ? -9.078 9.391 10.633 1 98.88 85 PHE A C 1
ATOM 667 O O . PHE A 1 85 ? -8.82 8.43 9.898 1 98.88 85 PHE A O 1
ATOM 674 N N . LYS A 1 86 ? -10.289 9.805 10.812 1 98.88 86 LYS A N 1
ATOM 675 C CA . LYS A 1 86 ? -11.438 9.219 10.117 1 98.88 86 LYS A CA 1
ATOM 676 C C . LYS A 1 86 ? -12.125 10.258 9.234 1 98.88 86 LYS A C 1
ATOM 678 O O . LYS A 1 86 ? -12.422 11.367 9.68 1 98.88 86 LYS A O 1
ATOM 683 N N . VAL A 1 87 ? -12.336 9.883 7.984 1 98.88 87 VAL A N 1
ATOM 684 C CA . VAL A 1 87 ? -13.086 10.75 7.082 1 98.88 87 VAL A CA 1
ATOM 685 C C . VAL A 1 87 ? -14.547 10.797 7.504 1 98.88 87 VAL A C 1
ATOM 687 O O . VAL A 1 87 ? -15.18 9.75 7.684 1 98.88 87 VAL A O 1
ATOM 690 N N . VAL A 1 88 ? -15.094 11.961 7.57 1 98.81 88 VAL A N 1
ATOM 691 C CA . VAL A 1 88 ? -16.469 12.07 8.039 1 98.81 88 VAL A CA 1
ATOM 692 C C . VAL A 1 88 ? -17.312 12.789 6.996 1 98.81 88 VAL A C 1
ATOM 694 O O . VAL A 1 88 ? -18.547 12.75 7.055 1 98.81 88 VAL A O 1
ATOM 697 N N . GLU A 1 89 ? -16.703 13.461 6.047 1 98.69 89 GLU A N 1
ATOM 698 C CA . GLU A 1 89 ? -17.391 14.156 4.953 1 98.69 89 GLU A CA 1
ATOM 699 C C . GLU A 1 89 ? -16.469 14.297 3.736 1 98.69 89 GLU A C 1
ATOM 701 O O . GLU A 1 89 ? -15.25 14.391 3.877 1 98.69 89 GLU A O 1
ATOM 706 N N . GLY A 1 90 ? -17.141 14.336 2.5 1 98.62 90 GLY A N 1
ATOM 707 C CA . GLY A 1 90 ? -16.406 14.727 1.315 1 98.62 90 GLY A CA 1
ATOM 708 C C . GLY A 1 90 ? -16.344 13.641 0.257 1 98.62 90 GLY A C 1
ATOM 709 O O . GLY A 1 90 ? -17.109 12.68 0.313 1 98.62 90 GLY A O 1
ATOM 710 N N . ASP A 1 91 ? -15.406 13.781 -0.667 1 98.56 91 ASP A N 1
ATOM 711 C CA . ASP A 1 91 ? -15.375 13.023 -1.916 1 98.56 91 ASP A CA 1
ATOM 712 C C . ASP A 1 91 ? -15.078 11.547 -1.657 1 98.56 91 ASP A C 1
ATOM 714 O O . ASP A 1 91 ? -15.641 10.672 -2.312 1 98.56 91 ASP A O 1
ATOM 718 N N . PRO A 1 92 ? -14.258 11.219 -0.679 1 98.5 92 PRO A N 1
ATOM 719 C CA . PRO A 1 92 ? -13.922 9.805 -0.488 1 98.5 92 PRO A CA 1
ATOM 720 C C . PRO A 1 92 ? -15.148 8.953 -0.143 1 98.5 92 PRO A C 1
ATOM 722 O O . PRO A 1 92 ? -15.172 7.754 -0.425 1 98.5 92 PRO A O 1
ATOM 725 N N . LEU A 1 93 ? -16.109 9.523 0.425 1 98.44 93 LEU A N 1
ATOM 726 C CA . LEU A 1 93 ? -17.266 8.758 0.909 1 98.44 93 LEU A CA 1
ATOM 727 C C . LEU A 1 93 ? -18.156 8.344 -0.247 1 98.44 93 LEU A C 1
ATOM 729 O O . LEU A 1 93 ? -19.094 7.566 -0.057 1 98.44 93 LEU A O 1
ATOM 733 N N . LYS A 1 94 ? -17.859 8.797 -1.438 1 97.88 94 LYS A N 1
ATOM 734 C CA . LYS A 1 94 ? -18.531 8.281 -2.629 1 97.88 94 LYS A CA 1
ATOM 735 C C . LYS A 1 94 ? -18.109 6.84 -2.912 1 97.88 94 LYS A C 1
ATOM 737 O O . LYS A 1 94 ? -18.906 6.043 -3.402 1 97.88 94 LYS A O 1
ATOM 742 N N . ASP A 1 95 ? -16.891 6.547 -2.559 1 98.06 95 ASP A N 1
ATOM 743 C CA . ASP A 1 95 ? -16.328 5.242 -2.898 1 98.06 95 ASP A CA 1
ATOM 744 C C . ASP A 1 95 ? -16.219 4.352 -1.662 1 98.06 95 ASP A C 1
ATOM 746 O O . ASP A 1 95 ? -16.156 3.127 -1.774 1 98.06 95 ASP A O 1
ATOM 750 N N . TYR A 1 96 ? -16.266 4.949 -0.482 1 98.69 96 TYR A N 1
ATOM 751 C CA . TYR A 1 96 ? -16.016 4.203 0.747 1 98.69 96 TYR A CA 1
ATOM 752 C C . TYR A 1 96 ? -17.062 4.551 1.807 1 98.69 96 TYR A C 1
ATOM 754 O O . TYR A 1 96 ? -17.312 5.727 2.07 1 98.69 96 TYR A O 1
ATOM 762 N N . LYS A 1 97 ? -17.609 3.564 2.432 1 98.44 97 LYS A N 1
ATOM 763 C CA . LYS A 1 97 ? -18.484 3.771 3.576 1 98.44 97 LYS A CA 1
ATOM 764 C C . LYS A 1 97 ? -17.719 4.293 4.781 1 98.44 97 LYS A C 1
ATOM 766 O O . LYS A 1 97 ? -18.234 5.102 5.555 1 98.44 97 LYS A O 1
ATOM 771 N N . SER A 1 98 ? -16.547 3.764 4.867 1 98.81 98 SER A N 1
ATOM 772 C CA . SER A 1 98 ? -15.625 4.203 5.906 1 98.81 98 SER A CA 1
ATOM 773 C C . SER A 1 98 ? -14.188 4.242 5.395 1 98.81 98 SER A C 1
ATOM 775 O O . SER A 1 98 ? -13.789 3.396 4.59 1 98.81 98 SER A O 1
ATOM 777 N N . LEU A 1 99 ? -13.461 5.191 5.875 1 98.88 99 LEU A N 1
ATOM 778 C CA . LEU A 1 99 ? -12.055 5.367 5.52 1 98.88 99 LEU A CA 1
ATOM 779 C C . LEU A 1 99 ? -11.281 6.004 6.668 1 98.88 99 LEU A C 1
ATOM 781 O O . LEU A 1 99 ? -11.594 7.117 7.09 1 98.88 99 LEU A O 1
ATOM 785 N N . THR A 1 100 ? -10.289 5.25 7.152 1 98.88 100 THR A N 1
ATOM 786 C CA . THR A 1 100 ? -9.477 5.707 8.273 1 98.88 100 THR A CA 1
ATOM 787 C C . THR A 1 100 ? -7.992 5.641 7.922 1 98.88 100 THR A C 1
ATOM 789 O O . THR A 1 100 ? -7.535 4.676 7.305 1 98.88 100 THR A O 1
ATOM 792 N N . THR A 1 101 ? -7.289 6.648 8.25 1 98.88 101 THR A N 1
ATOM 793 C CA . THR A 1 101 ? -5.844 6.707 8.047 1 98.88 101 THR A CA 1
ATOM 794 C C . THR A 1 101 ? -5.113 6.82 9.375 1 98.88 101 THR A C 1
ATOM 796 O O . THR A 1 101 ? -5.508 7.605 10.242 1 98.88 101 THR A O 1
ATOM 799 N N . THR A 1 102 ? -4.105 6.059 9.594 1 98.88 102 THR A N 1
ATOM 800 C CA . THR A 1 102 ? -3.227 6.145 10.75 1 98.88 102 THR A CA 1
ATOM 801 C C . THR A 1 102 ? -1.81 6.52 10.328 1 98.88 102 THR A C 1
ATOM 803 O O . THR A 1 102 ? -1.267 5.945 9.383 1 98.88 102 THR A O 1
ATOM 806 N N . VAL A 1 103 ? -1.265 7.508 10.984 1 98.81 103 VAL A N 1
ATOM 807 C CA . VAL A 1 103 ? 0.157 7.801 10.844 1 98.81 103 VAL A CA 1
ATOM 808 C C . VAL A 1 103 ? 0.901 7.383 12.109 1 98.81 103 VAL A C 1
ATOM 810 O O . VAL A 1 103 ? 0.41 7.59 13.227 1 98.81 103 VAL A O 1
ATOM 813 N N . HIS A 1 104 ? 1.97 6.719 11.969 1 98.81 104 HIS A N 1
ATOM 814 C CA . HIS A 1 104 ? 2.863 6.277 13.039 1 98.81 104 HIS A CA 1
ATOM 815 C C . HIS A 1 104 ? 4.32 6.57 12.695 1 98.81 104 HIS A C 1
ATOM 817 O O . HIS A 1 104 ? 4.859 6.012 11.734 1 98.81 104 HIS A O 1
ATOM 823 N N . VAL A 1 105 ? 4.895 7.434 13.469 1 97.94 105 VAL A N 1
ATOM 824 C CA . VAL A 1 105 ? 6.289 7.801 13.234 1 97.94 105 VAL A CA 1
ATOM 825 C C . VAL A 1 105 ? 7.188 7.09 14.242 1 97.94 105 VAL A C 1
ATOM 827 O O . VAL A 1 105 ? 6.957 7.164 15.445 1 97.94 105 VAL A O 1
ATOM 830 N N . ILE A 1 106 ? 8.102 6.352 13.758 1 96.81 106 ILE A N 1
ATOM 831 C CA . ILE A 1 106 ? 9.078 5.629 14.57 1 96.81 106 ILE A CA 1
ATOM 832 C C . ILE A 1 106 ? 10.445 6.293 14.445 1 96.81 106 ILE A C 1
ATOM 834 O O . ILE A 1 106 ? 11.172 6.051 13.469 1 96.81 106 ILE A O 1
ATOM 838 N N . PRO A 1 107 ? 10.758 7.043 15.438 1 92.56 107 PRO A N 1
ATOM 839 C CA . PRO A 1 107 ? 12.062 7.707 15.375 1 92.56 107 PRO A CA 1
ATOM 840 C C . PRO A 1 107 ? 13.227 6.734 15.539 1 92.56 107 PRO A C 1
ATOM 842 O O . PRO A 1 107 ? 13.125 5.766 16.297 1 92.56 107 PRO A O 1
ATOM 845 N N . ASN A 1 108 ? 14.109 6.715 14.57 1 80.94 108 ASN A N 1
ATOM 846 C CA . ASN A 1 108 ? 15.352 5.984 14.773 1 80.94 108 ASN A CA 1
ATOM 847 C C . ASN A 1 108 ? 16.5 6.926 15.133 1 80.94 108 ASN A C 1
ATOM 849 O O . ASN A 1 108 ? 16.875 7.785 14.328 1 80.94 108 ASN A O 1
ATOM 853 N N . ASN A 1 109 ? 16.891 6.816 16.281 1 66.81 109 ASN A N 1
ATOM 854 C CA . ASN A 1 109 ? 17.938 7.684 16.797 1 66.81 109 ASN A CA 1
ATOM 855 C C . ASN A 1 109 ? 19.328 7.23 16.328 1 66.81 109 ASN A C 1
ATOM 857 O O . ASN A 1 109 ? 20.297 7.988 16.422 1 66.81 109 ASN A O 1
ATOM 861 N N . ILE A 1 110 ? 19.281 5.934 15.805 1 66.19 110 ILE A N 1
ATOM 862 C CA . ILE A 1 110 ? 20.578 5.453 15.336 1 66.19 110 ILE A CA 1
ATOM 863 C C . ILE A 1 110 ? 20.641 5.574 13.812 1 66.19 110 ILE A C 1
ATOM 865 O O . ILE A 1 110 ? 19.812 5.02 13.102 1 66.19 110 ILE A O 1
ATOM 869 N N . GLY A 1 111 ? 21.469 6.52 13.227 1 66.62 111 GLY A N 1
ATOM 870 C CA . GLY A 1 111 ? 21.781 6.602 11.805 1 66.62 111 GLY A CA 1
ATOM 871 C C . GLY A 1 111 ? 21.031 7.727 11.102 1 66.62 111 GLY A C 1
ATOM 872 O O . GLY A 1 111 ? 21.25 7.965 9.914 1 66.62 111 GLY A O 1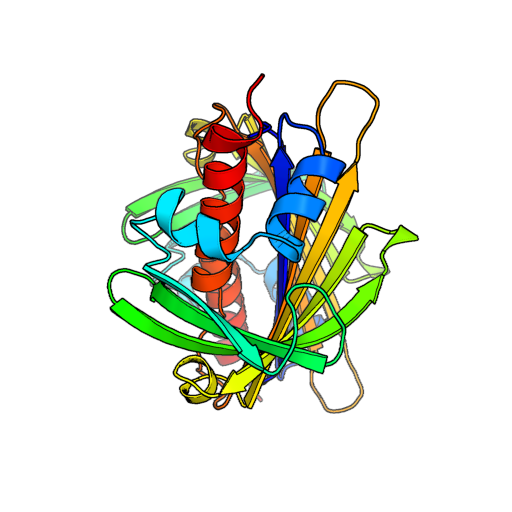
ATOM 873 N N . GLY A 1 112 ? 20.109 8.344 11.93 1 80.31 112 GLY A N 1
ATOM 874 C CA . GLY A 1 112 ? 19.5 9.539 11.383 1 80.31 112 GLY A CA 1
ATOM 875 C C . GLY A 1 112 ? 18.312 9.242 10.484 1 80.31 112 GLY A C 1
ATOM 876 O O . GLY A 1 112 ? 17.859 10.109 9.734 1 80.31 112 GLY A O 1
ATOM 877 N N . VAL A 1 113 ? 17.906 7.891 10.438 1 88.19 113 VAL A N 1
ATOM 878 C CA . VAL A 1 113 ? 16.781 7.535 9.578 1 88.19 113 VAL A CA 1
ATOM 879 C C . VAL A 1 113 ? 15.562 7.188 10.43 1 88.19 113 VAL A C 1
ATOM 881 O O . VAL A 1 113 ? 15.664 6.43 11.398 1 88.19 113 VAL A O 1
ATOM 884 N N . SER A 1 114 ? 14.461 7.84 10.203 1 94.94 114 SER A N 1
ATOM 885 C CA . SER A 1 114 ? 13.18 7.543 10.836 1 94.94 114 SER A CA 1
ATOM 886 C C . SER A 1 114 ? 12.219 6.879 9.859 1 94.94 114 SER A C 1
ATOM 888 O O . SER A 1 114 ? 12.43 6.93 8.641 1 94.94 114 SER A O 1
ATOM 890 N N . VAL A 1 115 ? 11.211 6.242 10.43 1 96.56 115 VAL A N 1
ATOM 891 C CA . VAL A 1 115 ? 10.211 5.586 9.594 1 96.56 115 VAL A CA 1
ATOM 892 C C . VAL A 1 115 ? 8.844 6.23 9.812 1 96.56 115 VAL A C 1
ATOM 894 O O . VAL A 1 115 ? 8.414 6.414 10.953 1 96.56 115 VAL A O 1
ATOM 897 N N . VAL A 1 116 ? 8.25 6.633 8.734 1 97.75 116 VAL A N 1
ATOM 898 C CA . VAL A 1 116 ? 6.859 7.07 8.758 1 97.75 116 VAL A CA 1
ATOM 899 C C . VAL A 1 116 ? 5.961 5.977 8.188 1 97.75 116 VAL A C 1
ATOM 901 O O . VAL A 1 116 ? 6.047 5.648 7.004 1 97.75 116 VAL A O 1
ATOM 904 N N . LYS A 1 117 ? 5.109 5.418 9.008 1 98.69 117 LYS A N 1
ATOM 905 C CA . LYS A 1 117 ? 4.152 4.395 8.602 1 98.69 117 LYS A CA 1
ATOM 906 C C . LYS A 1 117 ? 2.76 4.992 8.406 1 98.69 117 LYS A C 1
ATOM 908 O O . LYS A 1 117 ? 2.24 5.672 9.289 1 98.69 117 LYS A O 1
ATOM 913 N N . TRP A 1 118 ? 2.223 4.793 7.207 1 98.88 118 TRP A N 1
ATOM 914 C CA . TRP A 1 118 ? 0.831 5.125 6.922 1 98.88 118 TRP A CA 1
ATOM 915 C C . TRP A 1 118 ? -0.007 3.863 6.746 1 98.88 118 TRP A C 1
ATOM 917 O O . TRP A 1 118 ? 0.397 2.936 6.043 1 98.88 118 TRP A O 1
ATOM 927 N N . MET A 1 119 ? -1.139 3.848 7.422 1 98.88 119 MET A N 1
ATOM 928 C CA . MET A 1 119 ? -2.098 2.758 7.266 1 98.88 119 MET A CA 1
ATOM 929 C C . MET A 1 119 ? -3.48 3.297 6.914 1 98.88 119 MET A C 1
ATOM 931 O O . MET A 1 119 ? -3.961 4.242 7.539 1 98.88 119 MET A O 1
ATOM 935 N N . ILE A 1 120 ? -4.09 2.725 5.871 1 98.88 120 ILE A N 1
ATOM 936 C CA . ILE A 1 120 ? -5.461 3.064 5.496 1 98.88 120 ILE A CA 1
ATOM 937 C C . ILE A 1 120 ? -6.355 1.839 5.648 1 98.88 120 ILE A C 1
ATOM 939 O O . ILE A 1 120 ? -6.082 0.785 5.07 1 98.88 120 ILE A O 1
ATOM 943 N N . GLU A 1 121 ? -7.336 1.967 6.445 1 98.81 121 GLU A N 1
ATOM 944 C CA . GLU A 1 121 ? -8.414 0.99 6.555 1 98.81 121 GLU A CA 1
ATOM 945 C C . GLU A 1 121 ? -9.703 1.519 5.926 1 98.81 121 GLU A C 1
ATOM 947 O O . GLU A 1 121 ? -10.031 2.699 6.07 1 98.81 121 GLU A O 1
ATOM 952 N N . PHE A 1 122 ? -10.414 0.603 5.207 1 98.69 122 PHE A N 1
ATOM 953 C CA . PHE A 1 122 ? -11.578 1.123 4.496 1 98.69 122 PHE A CA 1
ATOM 954 C C . PHE A 1 122 ? -12.625 0.035 4.305 1 98.69 122 PHE A C 1
ATOM 956 O O . PHE A 1 122 ? -12.32 -1.155 4.391 1 98.69 122 PHE A O 1
ATOM 963 N N . GLU A 1 123 ? -13.844 0.459 4.18 1 98.38 123 GLU A N 1
ATOM 964 C CA . GLU A 1 123 ? -14.977 -0.3 3.656 1 98.38 123 GLU A CA 1
ATOM 965 C C . GLU A 1 123 ? -15.508 0.323 2.369 1 98.38 123 GLU A C 1
ATOM 967 O O . GLU A 1 123 ? -15.969 1.467 2.371 1 98.38 123 GLU A O 1
ATOM 972 N N . LYS A 1 124 ? -15.492 -0.385 1.309 1 97.94 124 LYS A N 1
ATOM 973 C CA . LYS A 1 124 ? -15.969 0.12 0.026 1 97.94 124 LYS A CA 1
ATOM 974 C C . LYS A 1 124 ? -17.5 0.182 -0.006 1 97.94 124 LYS A C 1
ATOM 976 O O . LYS A 1 124 ? -18.172 -0.571 0.703 1 97.94 124 LYS A O 1
ATOM 981 N N . THR A 1 125 ? -17.969 1.033 -0.908 1 98 125 THR A N 1
ATOM 982 C CA . THR A 1 125 ? -19.406 1.143 -1.086 1 98 125 THR A CA 1
ATOM 983 C C . THR A 1 125 ? -19.938 0.007 -1.96 1 98 125 THR A C 1
ATOM 985 O O . THR A 1 125 ? -21.109 -0.364 -1.869 1 98 125 THR A O 1
ATOM 988 N N . THR A 1 126 ? -19.031 -0.484 -2.902 1 95.88 126 THR A N 1
ATOM 989 C CA . THR A 1 126 ? -19.391 -1.578 -3.801 1 95.88 126 THR A CA 1
ATOM 990 C C . THR A 1 126 ? -18.234 -2.574 -3.92 1 95.88 126 THR A C 1
ATOM 992 O O . THR A 1 126 ? -17.078 -2.223 -3.688 1 95.88 126 THR A O 1
ATOM 995 N N . ASP A 1 127 ? -18.469 -3.77 -4.336 1 90.62 127 ASP A N 1
ATOM 996 C CA . ASP A 1 127 ? -17.484 -4.84 -4.445 1 90.62 127 ASP A CA 1
ATOM 997 C C . ASP A 1 127 ? -16.391 -4.48 -5.453 1 90.62 127 ASP A C 1
ATOM 999 O O . ASP A 1 127 ? -15.234 -4.859 -5.281 1 90.62 127 ASP A O 1
ATOM 1003 N N . ASP A 1 128 ? -16.781 -3.697 -6.434 1 91.31 128 ASP A N 1
ATOM 1004 C CA . ASP A 1 128 ? -15.844 -3.383 -7.512 1 91.31 128 ASP A CA 1
ATOM 1005 C C . ASP A 1 128 ? -15.219 -2.002 -7.312 1 91.31 128 ASP A C 1
ATOM 1007 O O . ASP A 1 128 ? -14.508 -1.506 -8.188 1 91.31 128 ASP A O 1
ATOM 1011 N N . GLY A 1 129 ? -15.516 -1.469 -6.172 1 95.38 129 GLY A N 1
ATOM 1012 C CA . GLY A 1 129 ? -14.953 -0.159 -5.891 1 95.38 129 GLY A CA 1
ATOM 1013 C C . GLY A 1 129 ? -13.438 -0.17 -5.797 1 95.38 129 GLY A C 1
ATOM 1014 O O . GLY A 1 129 ? -12.828 -1.231 -5.652 1 95.38 129 GLY A O 1
ATOM 1015 N N . PRO A 1 130 ? -12.852 0.943 -5.852 1 96.19 130 PRO A N 1
ATOM 1016 C CA . PRO A 1 130 ? -11.391 1.039 -5.918 1 96.19 130 PRO A CA 1
ATOM 1017 C C . PRO A 1 130 ? -10.727 0.828 -4.559 1 96.19 130 PRO A C 1
ATOM 1019 O O . PRO A 1 130 ? -11.328 1.102 -3.521 1 96.19 130 PRO A O 1
ATOM 1022 N N . TYR A 1 131 ? -9.508 0.28 -4.598 1 97.56 131 TYR A N 1
ATOM 1023 C CA . TYR A 1 131 ? -8.594 0.399 -3.465 1 97.56 131 TYR A CA 1
ATOM 1024 C C . TYR A 1 131 ? -7.93 1.771 -3.441 1 97.56 131 TYR A C 1
ATOM 1026 O O . TYR A 1 131 ? -7.68 2.365 -4.492 1 97.56 131 TYR A O 1
ATOM 1034 N N . PRO A 1 132 ? -7.672 2.262 -2.26 1 97.81 132 PRO A N 1
ATOM 1035 C CA . PRO A 1 132 ? -7.164 3.635 -2.184 1 97.81 132 PRO A CA 1
ATOM 1036 C C . PRO A 1 132 ? -5.652 3.715 -2.379 1 97.81 132 PRO A C 1
ATOM 1038 O O . PRO A 1 132 ? -4.961 4.367 -1.594 1 97.81 132 PRO A O 1
ATOM 1041 N N . THR A 1 133 ? -5.102 3.117 -3.447 1 97.44 133 THR A N 1
ATOM 1042 C CA . THR A 1 133 ? -3.664 3.146 -3.701 1 97.44 133 THR A CA 1
ATOM 1043 C C . THR A 1 133 ? -3.207 4.559 -4.059 1 97.44 133 THR A C 1
ATOM 1045 O O . THR A 1 133 ? -2.082 4.949 -3.744 1 97.44 133 THR A O 1
ATOM 1048 N N . ASN A 1 134 ? -4.094 5.312 -4.648 1 97 134 ASN A N 1
ATOM 1049 C CA . ASN A 1 134 ? -3.746 6.695 -4.961 1 97 134 ASN A CA 1
ATOM 1050 C C . ASN A 1 134 ? -3.625 7.543 -3.695 1 97 134 ASN A C 1
ATOM 1052 O O . ASN A 1 134 ? -2.865 8.508 -3.664 1 97 134 ASN A O 1
ATOM 1056 N N . MET A 1 135 ? -4.359 7.23 -2.699 1 98 135 MET A N 1
ATOM 1057 C CA . MET A 1 135 ? -4.23 7.938 -1.429 1 98 135 MET A CA 1
ATOM 1058 C C . MET A 1 135 ? -2.908 7.602 -0.749 1 98 135 MET A C 1
ATOM 1060 O O . MET A 1 135 ? -2.291 8.461 -0.118 1 98 135 MET A O 1
ATOM 1064 N N . ILE A 1 136 ? -2.457 6.348 -0.917 1 98.44 136 ILE A N 1
ATOM 1065 C CA . ILE A 1 136 ? -1.146 5.957 -0.409 1 98.44 136 ILE A CA 1
ATOM 1066 C C . ILE A 1 136 ? -0.057 6.746 -1.136 1 98.44 136 ILE A C 1
ATOM 1068 O O . ILE A 1 136 ? 0.888 7.23 -0.51 1 98.44 136 ILE A O 1
ATOM 1072 N N . ASP A 1 137 ? -0.235 6.922 -2.404 1 97.12 137 ASP A N 1
ATOM 1073 C CA . ASP A 1 137 ? 0.701 7.738 -3.174 1 97.12 137 ASP A CA 1
ATOM 1074 C C . ASP A 1 137 ? 0.75 9.164 -2.641 1 97.12 137 ASP A C 1
ATOM 1076 O O . ASP A 1 137 ? 1.82 9.773 -2.578 1 97.12 137 ASP A O 1
ATOM 1080 N N . LEU A 1 138 ? -0.369 9.688 -2.355 1 97.69 138 LEU A N 1
ATOM 1081 C CA . LEU A 1 138 ? -0.433 11.031 -1.792 1 97.69 138 LEU A CA 1
ATOM 1082 C C . LEU A 1 138 ? 0.328 11.109 -0.473 1 97.69 138 LEU A C 1
ATOM 1084 O O . LEU A 1 138 ? 1.107 12.039 -0.251 1 97.69 138 LEU A O 1
ATOM 1088 N N . CYS A 1 139 ? 0.11 10.117 0.414 1 98 139 CYS A N 1
ATOM 1089 C CA . CYS A 1 139 ? 0.799 10.086 1.699 1 98 139 CYS A CA 1
ATOM 1090 C C . CYS A 1 139 ? 2.311 10.039 1.507 1 98 139 CYS A C 1
ATOM 1092 O O . CYS A 1 139 ? 3.051 10.742 2.201 1 98 139 CYS A O 1
ATOM 1094 N N . ILE A 1 140 ? 2.758 9.258 0.567 1 97.62 140 ILE A N 1
ATOM 1095 C CA . ILE A 1 140 ? 4.18 9.141 0.259 1 97.62 140 ILE A CA 1
ATOM 1096 C C . ILE A 1 140 ? 4.719 10.492 -0.202 1 97.62 140 ILE A C 1
ATOM 1098 O O . ILE A 1 140 ? 5.742 10.961 0.299 1 97.62 140 ILE A O 1
ATOM 1102 N N . SER A 1 141 ? 3.988 11.109 -1.076 1 96.31 141 SER A N 1
ATOM 1103 C CA . SER A 1 141 ? 4.418 12.383 -1.646 1 96.31 141 SER A CA 1
ATOM 1104 C C . SER A 1 141 ? 4.5 13.461 -0.577 1 96.31 141 SER A C 1
ATOM 1106 O O . SER A 1 141 ? 5.48 14.211 -0.517 1 96.31 141 SER A O 1
ATOM 1108 N N . VAL A 1 142 ? 3.492 13.547 0.225 1 96.44 142 VAL A N 1
ATOM 1109 C CA . VAL A 1 142 ? 3.455 14.547 1.291 1 96.44 142 VAL A CA 1
ATOM 1110 C C . VAL A 1 142 ? 4.613 14.312 2.258 1 96.44 142 VAL A C 1
ATOM 1112 O O . VAL A 1 142 ? 5.277 15.258 2.682 1 96.44 142 VAL A O 1
ATOM 1115 N N . THR A 1 143 ? 4.855 13.055 2.584 1 96.81 143 THR A N 1
ATOM 1116 C CA . THR A 1 143 ? 5.957 12.711 3.475 1 96.81 143 THR A CA 1
ATOM 1117 C C . THR A 1 143 ? 7.289 13.18 2.893 1 96.81 143 THR A C 1
ATOM 1119 O O . THR A 1 143 ? 8.086 13.82 3.586 1 96.81 143 THR A O 1
ATOM 1122 N N . LYS A 1 144 ? 7.516 12.938 1.67 1 94.75 144 LYS A N 1
ATOM 1123 C CA . LYS A 1 144 ? 8.734 13.344 0.979 1 94.75 144 LYS A CA 1
ATOM 1124 C C . LYS A 1 144 ? 8.883 14.867 0.979 1 94.75 144 LYS A C 1
ATOM 1126 O O . LYS A 1 144 ? 9.977 15.391 1.206 1 94.75 144 LYS A O 1
ATOM 1131 N N . ASN A 1 145 ? 7.801 15.5 0.662 1 94.88 145 ASN A N 1
ATOM 1132 C CA . ASN A 1 145 ? 7.832 16.953 0.581 1 94.88 145 ASN A CA 1
ATOM 1133 C C . ASN A 1 145 ? 8.109 17.578 1.941 1 94.88 145 ASN A C 1
ATOM 1135 O O . ASN A 1 145 ? 8.844 18.578 2.035 1 94.88 145 ASN A O 1
ATOM 1139 N N . ILE A 1 146 ? 7.523 17.031 2.961 1 95.19 146 ILE A N 1
ATOM 1140 C CA . ILE A 1 146 ? 7.793 17.531 4.305 1 95.19 146 ILE A CA 1
ATOM 1141 C C . ILE A 1 146 ? 9.266 17.297 4.652 1 95.19 146 ILE A C 1
ATOM 1143 O O . ILE A 1 146 ? 9.93 18.188 5.188 1 95.19 146 ILE A O 1
ATOM 1147 N N . GLU A 1 147 ? 9.734 16.172 4.348 1 94.12 147 GLU A N 1
ATOM 1148 C CA . GLU A 1 147 ? 11.148 15.875 4.602 1 94.12 147 GLU A CA 1
ATOM 1149 C C . GLU A 1 147 ? 12.055 16.891 3.908 1 94.12 147 GLU A C 1
ATOM 1151 O O . GLU A 1 147 ? 12.969 17.438 4.531 1 94.12 147 GLU A O 1
ATOM 1156 N N . ASN A 1 148 ? 11.852 17.172 2.666 1 91.56 148 ASN A N 1
ATOM 1157 C CA . ASN A 1 148 ? 12.711 18 1.834 1 91.56 148 ASN A CA 1
ATOM 1158 C C . ASN A 1 148 ? 12.672 19.453 2.277 1 91.56 148 ASN A C 1
ATOM 1160 O O . ASN A 1 148 ? 13.641 20.188 2.09 1 91.56 148 ASN A O 1
ATOM 1164 N N . HIS A 1 149 ? 11.672 19.891 2.82 1 84.81 149 HIS A N 1
ATOM 1165 C CA . HIS A 1 149 ? 11.516 21.297 3.117 1 84.81 149 HIS A CA 1
ATOM 1166 C C . HIS A 1 149 ? 11.781 21.594 4.594 1 84.81 149 HIS A C 1
ATOM 1168 O O . HIS A 1 149 ? 12.43 22.578 4.93 1 84.81 149 HIS A O 1
ATOM 1174 N N . HIS A 1 150 ? 11.312 20.688 5.406 1 68.56 150 HIS A N 1
ATOM 1175 C CA . HIS A 1 150 ? 11.273 21.094 6.805 1 68.56 150 HIS A CA 1
ATOM 1176 C C . HIS A 1 150 ? 12.352 20.375 7.617 1 68.56 150 HIS A C 1
ATOM 1178 O O . HIS A 1 150 ? 12.727 20.844 8.695 1 68.56 150 HIS A O 1
ATOM 1184 N N . LEU A 1 151 ? 12.812 19.297 6.965 1 68.75 151 LEU A N 1
ATOM 1185 C CA . LEU A 1 151 ? 13.609 18.484 7.887 1 68.75 151 LEU A CA 1
ATOM 1186 C C . LEU A 1 151 ? 15.047 18.359 7.398 1 68.75 151 LEU A C 1
ATOM 1188 O O . LEU A 1 151 ? 15.859 17.688 8.031 1 68.75 151 LEU A O 1
ATOM 1192 N N . LYS A 1 152 ? 15.25 18.844 6.258 1 63.28 152 LYS A N 1
ATOM 1193 C CA . LYS A 1 152 ? 16.656 18.797 5.902 1 63.28 152 LYS A CA 1
ATOM 1194 C C . LYS A 1 152 ? 17.453 19.859 6.672 1 63.28 152 LYS A C 1
ATOM 1196 O O . LYS A 1 152 ? 16.953 20.953 6.918 1 63.28 152 LYS A O 1
ATOM 1201 N N . PRO A 1 153 ? 18.594 19.328 7.336 1 53.09 153 PRO A N 1
ATOM 1202 C CA . PRO A 1 153 ? 19.469 20.266 8.055 1 53.09 153 PRO A CA 1
ATOM 1203 C C . PRO A 1 153 ? 19.859 21.484 7.219 1 53.09 153 PRO A C 1
ATOM 1205 O O . PRO A 1 153 ? 19.859 21.422 5.988 1 53.09 153 PRO A O 1
ATOM 1208 N N . MET B 1 1 ? 14.43 10.914 1.173 1 85.38 1 MET B N 1
ATOM 1209 C CA . MET B 1 1 ? 13.859 9.656 1.664 1 85.38 1 MET B CA 1
ATOM 1210 C C . MET B 1 1 ? 14.922 8.57 1.723 1 85.38 1 MET B C 1
ATOM 1212 O O . MET B 1 1 ? 15.945 8.648 1.035 1 85.38 1 MET B O 1
ATOM 1216 N N . GLY B 1 2 ? 14.742 7.594 2.615 1 87.38 2 GLY B N 1
ATOM 1217 C CA . GLY B 1 2 ? 15.617 6.434 2.619 1 87.38 2 GLY B CA 1
ATOM 1218 C C . GLY B 1 2 ? 15.398 5.52 1.427 1 87.38 2 GLY B C 1
ATOM 1219 O O . GLY B 1 2 ? 14.469 5.723 0.644 1 87.38 2 GLY B O 1
ATOM 1220 N N . LEU B 1 3 ? 16.25 4.578 1.382 1 92.75 3 LEU B N 1
ATOM 1221 C CA . LEU B 1 3 ? 16.234 3.672 0.24 1 92.75 3 LEU B CA 1
ATOM 1222 C C . LEU B 1 3 ? 15.281 2.504 0.482 1 92.75 3 LEU B C 1
ATOM 1224 O O . LEU B 1 3 ? 14.805 1.882 -0.469 1 92.75 3 LEU B O 1
ATOM 1228 N N . ASN B 1 4 ? 14.969 2.258 1.656 1 95.44 4 ASN B N 1
ATOM 1229 C CA . ASN B 1 4 ? 14.18 1.07 1.974 1 95.44 4 ASN B CA 1
ATOM 1230 C C . ASN B 1 4 ? 12.711 1.414 2.199 1 95.44 4 ASN B C 1
ATOM 1232 O O . ASN B 1 4 ? 12.383 2.537 2.588 1 95.44 4 ASN B O 1
ATOM 1236 N N . GLY B 1 5 ? 11.852 0.469 1.9 1 96.94 5 GLY B N 1
ATOM 1237 C CA . GLY B 1 5 ? 10.43 0.653 2.166 1 96.94 5 GLY B CA 1
ATOM 1238 C C . GLY B 1 5 ? 9.648 -0.647 2.154 1 96.94 5 GLY B C 1
ATOM 1239 O O . GLY B 1 5 ? 10.211 -1.715 1.904 1 96.94 5 GLY B O 1
ATOM 1240 N N . LYS B 1 6 ? 8.414 -0.55 2.578 1 98.25 6 LYS B N 1
ATOM 1241 C CA . LYS B 1 6 ? 7.473 -1.663 2.633 1 98.25 6 LYS B CA 1
ATOM 1242 C C . LYS B 1 6 ? 6.066 -1.214 2.246 1 98.25 6 LYS B C 1
ATOM 1244 O O . LYS B 1 6 ? 5.629 -0.125 2.627 1 98.25 6 LYS B O 1
ATOM 1249 N N . LEU B 1 7 ? 5.445 -1.991 1.416 1 98.75 7 LEU B N 1
ATOM 1250 C CA . LEU B 1 7 ? 4.043 -1.803 1.062 1 98.75 7 LEU B CA 1
ATOM 1251 C C . LEU B 1 7 ? 3.238 -3.07 1.328 1 98.75 7 LEU B C 1
ATOM 1253 O O . LEU B 1 7 ? 3.693 -4.176 1.024 1 98.75 7 LEU B O 1
ATOM 1257 N N . GLU B 1 8 ? 2.033 -2.902 1.889 1 98.81 8 GLU B N 1
ATOM 1258 C CA . GLU B 1 8 ? 1.188 -4.059 2.168 1 98.81 8 GLU B CA 1
ATOM 1259 C C . GLU B 1 8 ? -0.273 -3.768 1.84 1 98.81 8 GLU B C 1
ATOM 1261 O O . GLU B 1 8 ? -0.744 -2.643 2.025 1 98.81 8 GLU B O 1
ATOM 1266 N N . VAL B 1 9 ? -0.947 -4.789 1.381 1 98.75 9 VAL B N 1
ATOM 1267 C CA . VAL B 1 9 ? -2.381 -4.676 1.136 1 98.75 9 VAL B CA 1
ATOM 1268 C C . VAL B 1 9 ? -3.084 -5.953 1.59 1 98.75 9 VAL B C 1
ATOM 1270 O O . VAL B 1 9 ? -2.545 -7.055 1.439 1 98.75 9 VAL B O 1
ATOM 1273 N N . GLU B 1 10 ? -4.184 -5.809 2.207 1 98.38 10 GLU B N 1
ATOM 1274 C CA . GLU B 1 10 ? -5.102 -6.906 2.496 1 98.38 10 GLU B CA 1
ATOM 1275 C C . GLU B 1 10 ? -6.332 -6.855 1.593 1 98.38 10 GLU B C 1
ATOM 1277 O O . GLU B 1 10 ? -7.031 -5.84 1.548 1 98.38 10 GLU B O 1
ATOM 1282 N N . VAL B 1 11 ? -6.543 -7.934 0.948 1 96.88 11 VAL B N 1
ATOM 1283 C CA . VAL B 1 11 ? -7.664 -8.039 0.017 1 96.88 11 VAL B CA 1
ATOM 1284 C C . VAL B 1 11 ? -8.625 -9.133 0.483 1 96.88 11 VAL B C 1
ATOM 1286 O O . VAL B 1 11 ? -8.25 -10.305 0.563 1 96.88 11 VAL B O 1
ATOM 1289 N N . ASP B 1 12 ? -9.867 -8.781 0.749 1 94.19 12 ASP B N 1
ATOM 1290 C CA . ASP B 1 12 ? -10.898 -9.773 1.057 1 94.19 12 ASP B CA 1
ATOM 1291 C C . ASP B 1 12 ? -11.398 -10.453 -0.214 1 94.19 12 ASP B C 1
ATOM 1293 O O . ASP B 1 12 ? -11.695 -9.789 -1.207 1 94.19 12 ASP B O 1
ATOM 1297 N N . ILE B 1 13 ? -11.461 -11.734 -0.115 1 93.94 13 ILE B N 1
ATOM 1298 C CA . ILE B 1 13 ? -12.078 -12.469 -1.222 1 93.94 13 ILE B CA 1
ATOM 1299 C C . ILE B 1 13 ? -13.242 -13.305 -0.706 1 93.94 13 ILE B C 1
ATOM 1301 O O . ILE B 1 13 ? -13.18 -13.844 0.401 1 93.94 13 ILE B O 1
ATOM 1305 N N . LYS B 1 14 ? -14.242 -13.312 -1.51 1 90.88 14 LYS B N 1
ATOM 1306 C CA . LYS B 1 14 ? -15.398 -14.148 -1.206 1 90.88 14 LYS B CA 1
ATOM 1307 C C . LYS B 1 14 ? -15.242 -15.547 -1.813 1 90.88 14 LYS B C 1
ATOM 1309 O O . LYS B 1 14 ? -16.062 -15.961 -2.641 1 90.88 14 LYS B O 1
ATOM 1314 N N . SER B 1 15 ? -14.242 -16.172 -1.489 1 89.25 15 SER B N 1
ATOM 1315 C CA . SER B 1 15 ? -13.898 -17.484 -2.012 1 89.25 15 SER B CA 1
ATOM 1316 C C . SER B 1 15 ? -13.062 -18.281 -1.01 1 89.25 15 SER B C 1
ATOM 1318 O O . SER B 1 15 ? -12.648 -17.75 0.018 1 89.25 15 SER B O 1
ATOM 1320 N N . CYS B 1 16 ? -12.891 -19.531 -1.286 1 90.25 16 CYS B N 1
ATOM 1321 C CA . CYS B 1 16 ? -12.055 -20.406 -0.474 1 90.25 16 CYS B CA 1
ATOM 1322 C C . CYS B 1 16 ? -10.594 -19.969 -0.534 1 90.25 16 CYS B C 1
ATOM 1324 O O . CYS B 1 16 ? -9.977 -19.984 -1.602 1 90.25 16 CYS B O 1
ATOM 1326 N N . GLY B 1 17 ? -10.039 -19.625 0.627 1 93.69 17 GLY B N 1
ATOM 1327 C CA . GLY B 1 17 ? -8.656 -19.188 0.696 1 93.69 17 GLY B CA 1
ATOM 1328 C C . GLY B 1 17 ? -7.668 -20.266 0.315 1 93.69 17 GLY B C 1
ATOM 1329 O O . GLY B 1 17 ? -6.66 -19.984 -0.343 1 93.69 17 GLY B O 1
ATOM 1330 N N . ASN B 1 18 ? -7.973 -21.5 0.709 1 93.25 18 ASN B N 1
ATOM 1331 C CA . ASN B 1 18 ? -7.094 -22.609 0.358 1 93.25 18 ASN B CA 1
ATOM 1332 C C . ASN B 1 18 ? -7.004 -22.797 -1.153 1 93.25 18 ASN B C 1
ATOM 1334 O O . ASN B 1 18 ? -5.922 -23.047 -1.69 1 93.25 18 ASN B O 1
ATOM 1338 N N . ALA B 1 19 ? -8.133 -22.703 -1.754 1 92.75 19 ALA B N 1
ATOM 1339 C CA . ALA B 1 19 ? -8.172 -22.875 -3.205 1 92.75 19 ALA B CA 1
ATOM 1340 C C . ALA B 1 19 ? -7.387 -21.766 -3.9 1 92.75 19 ALA B C 1
ATOM 1342 O O . ALA B 1 19 ? -6.684 -22.016 -4.883 1 92.75 19 ALA B O 1
ATOM 1343 N N . PHE B 1 20 ? -7.539 -20.562 -3.455 1 95.56 20 PHE B N 1
ATOM 1344 C CA . PHE B 1 20 ? -6.766 -19.453 -4 1 95.56 20 PHE B CA 1
ATOM 1345 C C . PHE B 1 20 ? -5.273 -19.719 -3.893 1 95.56 20 PHE B C 1
ATOM 1347 O O . PHE B 1 20 ? -4.543 -19.609 -4.879 1 95.56 20 PHE B O 1
ATOM 1354 N N . TYR B 1 21 ? -4.895 -20.125 -2.656 1 96.62 21 TYR B N 1
ATOM 1355 C CA . TYR B 1 21 ? -3.486 -20.375 -2.379 1 96.62 21 TYR B CA 1
ATOM 1356 C C . TYR B 1 21 ? -2.943 -21.484 -3.279 1 96.62 21 TYR B C 1
ATOM 1358 O O . TYR B 1 21 ? -1.887 -21.312 -3.896 1 96.62 21 TYR B O 1
ATOM 1366 N N . GLU B 1 22 ? -3.637 -22.531 -3.395 1 94.5 22 GLU B N 1
ATOM 1367 C CA . GLU B 1 22 ? -3.215 -23.656 -4.215 1 94.5 22 GLU B CA 1
ATOM 1368 C C . GLU B 1 22 ? -3.094 -23.266 -5.684 1 94.5 22 GLU B C 1
ATOM 1370 O O . GLU B 1 22 ? -2.117 -23.609 -6.348 1 94.5 22 GLU B O 1
ATOM 1375 N N . PHE B 1 23 ? -4.078 -22.562 -6.086 1 94.88 23 PHE B N 1
ATOM 1376 C CA . PHE B 1 23 ? -4.066 -22.125 -7.477 1 94.88 23 PHE B CA 1
ATOM 1377 C C . PHE B 1 23 ? -2.846 -21.25 -7.754 1 94.88 23 PHE B C 1
ATOM 1379 O O . PHE B 1 23 ? -2.102 -21.5 -8.703 1 94.88 23 PHE B O 1
ATOM 1386 N N . PHE B 1 24 ? -2.611 -20.312 -6.965 1 97.19 24 PHE B N 1
ATOM 1387 C CA . PHE B 1 24 ? -1.533 -19.344 -7.18 1 97.19 24 PHE B CA 1
ATOM 1388 C C . PHE B 1 24 ? -0.175 -20.031 -7.102 1 97.19 24 PHE B C 1
ATOM 1390 O O . PHE B 1 24 ? 0.732 -19.719 -7.875 1 97.19 24 PHE B O 1
ATOM 1397 N N . MET B 1 25 ? -0.033 -20.984 -6.207 1 96.62 25 MET B N 1
ATOM 1398 C CA . MET B 1 25 ? 1.268 -21.594 -5.957 1 96.62 25 MET B CA 1
ATOM 1399 C C . MET B 1 25 ? 1.536 -22.734 -6.949 1 96.62 25 MET B C 1
ATOM 1401 O O . MET B 1 25 ? 2.68 -22.953 -7.348 1 96.62 25 MET B O 1
ATOM 1405 N N . ARG B 1 26 ? 0.479 -23.406 -7.371 1 9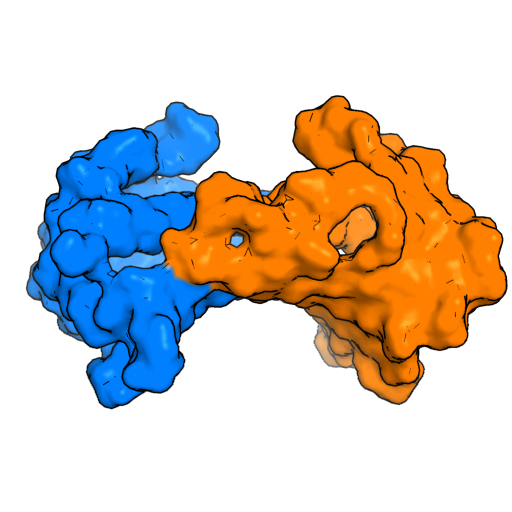5.31 26 ARG B N 1
ATOM 1406 C CA . ARG B 1 26 ? 0.703 -24.641 -8.102 1 95.31 26 ARG B CA 1
ATOM 1407 C C . ARG B 1 26 ? 0.356 -24.484 -9.578 1 95.31 26 ARG B C 1
ATOM 1409 O O . ARG B 1 26 ? 0.913 -25.172 -10.43 1 95.31 26 ARG B O 1
ATOM 1416 N N . ASN B 1 27 ? -0.56 -23.578 -9.867 1 93.69 27 ASN B N 1
ATOM 1417 C CA . ASN B 1 27 ? -1.024 -23.438 -11.242 1 93.69 27 ASN B CA 1
ATOM 1418 C C . ASN B 1 27 ? -0.967 -22 -11.711 1 93.69 27 ASN B C 1
ATOM 1420 O O . ASN B 1 27 ? -1.921 -21.484 -12.305 1 93.69 27 ASN B O 1
ATOM 1424 N N . PRO B 1 28 ? 0.161 -21.344 -11.422 1 94.94 28 PRO B N 1
ATOM 1425 C CA . PRO B 1 28 ? 0.2 -19.922 -11.797 1 94.94 28 PRO B CA 1
ATOM 1426 C C . PRO B 1 28 ? 0.226 -19.703 -13.312 1 94.94 28 PRO B C 1
ATOM 1428 O O . PRO B 1 28 ? -0.075 -18.609 -13.789 1 94.94 28 PRO B O 1
ATOM 1431 N N . HIS B 1 29 ? 0.553 -20.688 -14.133 1 93.69 29 HIS B N 1
ATOM 1432 C CA . HIS B 1 29 ? 0.605 -20.578 -15.586 1 93.69 29 HIS B CA 1
ATOM 1433 C C . HIS B 1 29 ? -0.772 -20.281 -16.172 1 93.69 29 HIS B C 1
ATOM 1435 O O . HIS B 1 29 ? -0.883 -19.797 -17.297 1 93.69 2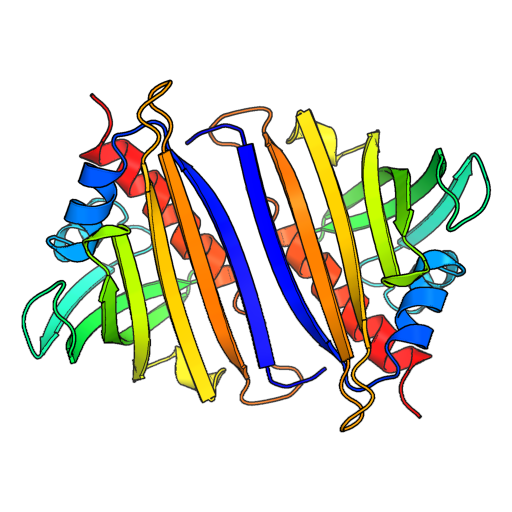9 HIS B O 1
ATOM 1441 N N . HIS B 1 30 ? -1.875 -20.5 -15.414 1 93.19 30 HIS B N 1
ATOM 1442 C CA . HIS B 1 30 ? -3.23 -20.203 -15.859 1 93.19 30 HIS B CA 1
ATOM 1443 C C . HIS B 1 30 ? -3.598 -18.75 -15.594 1 93.19 30 HIS B C 1
ATOM 1445 O O . HIS B 1 30 ? -4.641 -18.266 -16.047 1 93.19 30 HIS B O 1
ATOM 1451 N N . ILE B 1 31 ? -2.758 -17.984 -14.828 1 95.5 31 ILE B N 1
ATOM 1452 C CA . ILE B 1 31 ? -3.084 -16.609 -14.477 1 95.5 31 ILE B CA 1
ATOM 1453 C C . ILE B 1 31 ? -3.143 -15.758 -15.742 1 95.5 31 ILE B C 1
ATOM 1455 O O . ILE B 1 31 ? -3.941 -14.82 -15.828 1 95.5 31 ILE B O 1
ATOM 1459 N N . SER B 1 32 ? -2.291 -16.078 -16.734 1 94.94 32 SER B N 1
ATOM 1460 C CA . SER B 1 32 ? -2.293 -15.32 -17.969 1 94.94 32 SER B CA 1
ATOM 1461 C C . SER B 1 32 ? -3.633 -15.438 -18.688 1 94.94 32 SER B C 1
ATOM 1463 O O . SER B 1 32 ? -4.055 -14.516 -19.391 1 94.94 32 SER B O 1
ATOM 1465 N N . ASN B 1 33 ? -4.375 -16.547 -18.484 1 94.12 33 ASN B N 1
ATOM 1466 C CA . ASN B 1 33 ? -5.707 -16.734 -19.047 1 94.12 33 ASN B CA 1
ATOM 1467 C C . ASN B 1 33 ? -6.766 -15.961 -18.266 1 94.12 33 ASN B C 1
ATOM 1469 O O . ASN B 1 33 ? -7.734 -15.469 -18.859 1 94.12 33 ASN B O 1
ATOM 1473 N N . ILE B 1 34 ? -6.543 -15.836 -17.016 1 93.5 34 ILE B N 1
ATOM 1474 C CA . ILE B 1 34 ? -7.527 -15.273 -16.094 1 93.5 34 ILE B CA 1
ATOM 1475 C C . ILE B 1 34 ? -7.375 -13.758 -16.047 1 93.5 34 ILE B C 1
ATOM 1477 O O . ILE B 1 34 ? -8.359 -13.031 -15.852 1 93.5 34 ILE B O 1
ATOM 1481 N N . SER B 1 35 ? -6.176 -13.312 -16.219 1 95.06 35 SER B N 1
ATOM 1482 C CA . SER B 1 35 ? -5.859 -11.891 -16.156 1 95.06 35 SER B CA 1
ATOM 1483 C C . SER B 1 35 ? -5.035 -11.453 -17.359 1 95.06 35 SER B C 1
ATOM 1485 O O . SER B 1 35 ? -3.961 -10.867 -17.203 1 95.06 35 SER B O 1
ATOM 1487 N N . PRO B 1 36 ? -5.582 -11.539 -18.531 1 93.62 36 PRO B N 1
ATOM 1488 C CA . PRO B 1 36 ? -4.773 -11.336 -19.734 1 93.62 36 PRO B CA 1
ATOM 1489 C C . PRO B 1 36 ? -4.379 -9.875 -19.938 1 93.62 36 PRO B C 1
ATOM 1491 O O . PRO B 1 36 ? -3.434 -9.578 -20.672 1 93.62 36 PRO B O 1
ATOM 1494 N N . HIS B 1 37 ? -5.094 -8.984 -19.344 1 94.06 37 HIS B N 1
ATOM 1495 C CA . HIS B 1 37 ? -4.77 -7.57 -19.484 1 94.06 37 HIS B CA 1
ATOM 1496 C C . HIS B 1 37 ? -3.49 -7.223 -18.734 1 94.06 37 HIS B C 1
ATOM 1498 O O . HIS B 1 37 ? -2.77 -6.297 -19.109 1 94.06 37 HIS B O 1
ATOM 1504 N N . ASN B 1 38 ? -3.188 -8 -17.703 1 94.94 38 ASN B N 1
ATOM 1505 C CA . ASN B 1 38 ? -2.068 -7.672 -16.812 1 94.94 38 ASN B CA 1
ATOM 1506 C C . ASN B 1 38 ? -0.925 -8.672 -16.969 1 94.94 38 ASN B C 1
ATOM 1508 O O . ASN B 1 38 ? 0.246 -8.297 -16.906 1 94.94 38 ASN B O 1
ATOM 1512 N N . ILE B 1 39 ? -1.305 -9.922 -17.062 1 97.94 39 ILE B N 1
ATOM 1513 C CA . ILE B 1 39 ? -0.329 -11.008 -17.094 1 97.94 39 ILE B CA 1
ATOM 1514 C C . ILE B 1 39 ? -0.378 -11.703 -18.453 1 97.94 39 ILE B C 1
ATOM 1516 O O . ILE B 1 39 ? -1.424 -12.219 -18.859 1 97.94 39 ILE B O 1
ATOM 1520 N N . HIS B 1 40 ? 0.795 -11.805 -19.078 1 98.12 40 HIS B N 1
ATOM 1521 C CA . HIS B 1 40 ? 0.827 -12.336 -20.438 1 98.12 40 HIS B CA 1
ATOM 1522 C C . HIS B 1 40 ? 1.438 -13.727 -20.484 1 98.12 40 HIS B C 1
ATOM 1524 O O . HIS B 1 40 ? 1.06 -14.555 -21.312 1 98.12 40 HIS B O 1
ATOM 1530 N N . VAL B 1 41 ? 2.434 -13.898 -19.703 1 97.19 41 VAL B N 1
ATOM 1531 C CA . VAL B 1 41 ? 3.088 -15.195 -19.594 1 97.19 41 VAL B CA 1
ATOM 1532 C C . VAL B 1 41 ? 3.508 -15.453 -18.156 1 97.19 41 VAL B C 1
ATOM 1534 O O . VAL B 1 41 ? 4.055 -14.57 -17.484 1 97.19 41 VAL B O 1
ATOM 1537 N N . VAL B 1 42 ? 3.209 -16.594 -17.656 1 97.81 42 VAL B N 1
ATOM 1538 C CA . VAL B 1 42 ? 3.789 -17.156 -16.438 1 97.81 42 VAL B CA 1
ATOM 1539 C C . VAL B 1 42 ? 4.336 -18.547 -16.719 1 97.81 42 VAL B C 1
ATOM 1541 O O . VAL B 1 42 ? 3.59 -19.438 -17.125 1 97.81 42 VAL B O 1
ATOM 1544 N N . ALA B 1 43 ? 5.637 -18.688 -16.469 1 97.38 43 ALA B N 1
ATOM 1545 C CA . ALA B 1 43 ? 6.25 -19.969 -16.797 1 97.38 43 ALA B CA 1
ATOM 1546 C C . ALA B 1 43 ? 7.316 -20.344 -15.766 1 97.38 43 ALA B C 1
ATOM 1548 O O . ALA B 1 43 ? 8.008 -19.469 -15.242 1 97.38 43 ALA B O 1
ATOM 1549 N N . ALA B 1 44 ? 7.438 -21.609 -15.523 1 96.62 44 ALA B N 1
ATOM 1550 C CA . ALA B 1 44 ? 8.578 -22.094 -14.75 1 96.62 44 ALA B CA 1
ATOM 1551 C C . ALA B 1 44 ? 9.883 -21.922 -15.531 1 96.62 44 ALA B C 1
ATOM 1553 O O . ALA B 1 44 ? 9.977 -22.344 -16.688 1 96.62 44 ALA B O 1
ATOM 1554 N N . HIS B 1 45 ? 10.766 -21.25 -14.992 1 96.56 45 HIS B N 1
ATOM 1555 C CA . HIS B 1 45 ? 12.078 -21.094 -15.609 1 96.56 45 HIS B CA 1
ATOM 1556 C C . HIS B 1 45 ? 13.062 -22.141 -15.117 1 96.56 45 HIS B C 1
ATOM 1558 O O . HIS B 1 45 ? 13.828 -22.688 -15.906 1 96.56 45 HIS B O 1
ATOM 1564 N N . GLU B 1 46 ? 13.078 -22.344 -13.828 1 96.5 46 GLU B N 1
ATOM 1565 C CA . GLU B 1 46 ? 13.844 -23.406 -13.18 1 96.5 46 GLU B CA 1
ATOM 1566 C C . GLU B 1 46 ? 13.031 -24.062 -12.062 1 96.5 46 GLU B C 1
ATOM 1568 O O . GLU B 1 46 ? 12.438 -23.375 -11.234 1 96.5 46 GLU B O 1
ATOM 1573 N N . GLY B 1 47 ? 12.992 -25.406 -12.07 1 95.94 47 GLY B N 1
ATOM 1574 C CA . GLY B 1 47 ? 12.258 -26.109 -11.039 1 95.94 47 GLY B CA 1
ATOM 1575 C C . GLY B 1 47 ? 10.758 -26.125 -11.266 1 95.94 47 GLY B C 1
ATOM 1576 O O . GLY B 1 47 ? 10.281 -25.672 -12.312 1 95.94 47 GLY B O 1
ATOM 1577 N N . ASP B 1 48 ? 10.039 -26.703 -10.203 1 95.44 48 ASP B N 1
ATOM 1578 C CA . ASP B 1 48 ? 8.586 -26.812 -10.273 1 95.44 48 ASP B CA 1
ATOM 1579 C C . ASP B 1 48 ? 7.918 -25.672 -9.508 1 95.44 48 ASP B C 1
ATOM 1581 O O . ASP B 1 48 ? 8.453 -25.188 -8.5 1 95.44 48 ASP B O 1
ATOM 1585 N N . PHE B 1 49 ? 6.75 -25.359 -9.977 1 95.88 49 PHE B N 1
ATOM 1586 C CA . PHE B 1 49 ? 5.988 -24.312 -9.312 1 95.88 49 PHE B CA 1
ATOM 1587 C C . PHE B 1 49 ? 5.758 -24.656 -7.844 1 95.88 49 PHE B C 1
ATOM 1589 O O . PHE B 1 49 ? 5.477 -25.797 -7.508 1 95.88 49 PHE B O 1
ATOM 1596 N N . GLY B 1 50 ? 5.914 -23.641 -7.012 1 94.62 50 GLY B N 1
ATOM 1597 C CA . GLY B 1 50 ? 5.469 -23.766 -5.633 1 94.62 50 GLY B CA 1
ATOM 1598 C C . GLY B 1 50 ? 6.535 -24.312 -4.707 1 94.62 50 GLY B C 1
ATOM 1599 O O . GLY B 1 50 ? 6.316 -24.438 -3.502 1 94.62 50 GLY B O 1
ATOM 1600 N N . LEU B 1 51 ? 7.684 -24.609 -5.199 1 95.94 51 LEU B N 1
ATOM 1601 C CA . LEU B 1 51 ? 8.75 -25.156 -4.375 1 95.94 51 LEU B CA 1
ATOM 1602 C C . LEU B 1 51 ? 9.844 -24.125 -4.137 1 95.94 51 LEU B C 1
ATOM 1604 O O . LEU B 1 51 ? 10.211 -23.375 -5.047 1 95.94 51 LEU B O 1
ATOM 1608 N N . PRO B 1 52 ? 10.359 -24.188 -2.844 1 97.88 52 PRO B N 1
ATOM 1609 C CA . PRO B 1 52 ? 11.484 -23.281 -2.598 1 97.88 52 PRO B CA 1
ATOM 1610 C C . PRO B 1 52 ? 12.648 -23.516 -3.557 1 97.88 52 PRO B C 1
ATOM 1612 O O . PRO B 1 52 ? 12.977 -24.656 -3.867 1 97.88 52 PRO B O 1
ATOM 1615 N N . GLY B 1 53 ? 13.195 -22.406 -4.059 1 98.06 53 GLY B N 1
ATOM 1616 C CA . GLY B 1 53 ? 14.336 -22.484 -4.957 1 98.06 53 GLY B CA 1
ATOM 1617 C C . GLY B 1 53 ? 13.945 -22.453 -6.422 1 98.06 53 GLY B C 1
ATOM 1618 O O . GLY B 1 53 ? 14.789 -22.203 -7.289 1 98.06 53 GLY B O 1
ATOM 1619 N N . SER B 1 54 ? 12.68 -22.75 -6.754 1 98.12 54 SER B N 1
ATOM 1620 C CA . SER B 1 54 ? 12.227 -22.656 -8.133 1 98.12 54 SER B CA 1
ATOM 1621 C C . SER B 1 54 ? 12.203 -21.219 -8.625 1 98.12 54 SER B C 1
ATOM 1623 O O . SER B 1 54 ? 12.133 -20.281 -7.82 1 98.12 54 SER B O 1
ATOM 1625 N N . VAL B 1 55 ? 12.375 -21.031 -9.906 1 98.69 55 VAL B N 1
ATOM 1626 C CA . VAL B 1 55 ? 12.375 -19.703 -10.531 1 98.69 55 VAL B CA 1
ATOM 1627 C C . VAL B 1 55 ? 11.195 -19.594 -11.484 1 98.69 55 VAL B C 1
ATOM 1629 O O . VAL B 1 55 ? 10.984 -20.453 -12.336 1 98.69 55 VAL B O 1
ATOM 1632 N N . ILE B 1 56 ? 10.43 -18.547 -11.336 1 98.56 56 ILE B N 1
ATOM 1633 C CA . ILE B 1 56 ? 9.266 -18.266 -12.164 1 98.56 56 ILE B CA 1
ATOM 1634 C C . ILE B 1 56 ? 9.555 -17.078 -13.086 1 98.56 56 ILE B C 1
ATOM 1636 O O . ILE B 1 56 ? 10.148 -16.078 -12.664 1 98.56 56 ILE B O 1
ATOM 1640 N N . TYR B 1 57 ? 9.188 -17.203 -14.352 1 98.62 57 TYR B N 1
ATOM 1641 C CA . TYR B 1 57 ? 9.266 -16.125 -15.328 1 98.62 57 TYR B CA 1
ATOM 1642 C C . TYR B 1 57 ? 7.91 -15.461 -15.516 1 98.62 57 TYR B C 1
ATOM 1644 O O . TYR B 1 57 ? 6.898 -16.141 -15.711 1 98.62 57 TYR B O 1
ATOM 1652 N N . TRP B 1 58 ? 7.863 -14.164 -15.469 1 98.31 58 TRP B N 1
ATOM 1653 C CA . TRP B 1 58 ? 6.66 -13.359 -15.656 1 98.31 58 TRP B CA 1
ATOM 1654 C C . TRP B 1 58 ? 6.82 -12.398 -16.828 1 98.31 58 TRP B C 1
ATOM 1656 O O . TRP B 1 58 ? 7.828 -11.695 -16.938 1 98.31 58 TRP B O 1
ATOM 1666 N N . ASN B 1 59 ? 5.891 -12.359 -17.719 1 98.5 59 ASN B N 1
ATOM 1667 C CA . ASN B 1 59 ? 5.613 -11.266 -18.641 1 98.5 59 ASN B CA 1
ATOM 1668 C C . ASN B 1 59 ? 4.305 -10.555 -18.297 1 98.5 59 ASN B C 1
ATOM 1670 O O . ASN B 1 59 ? 3.246 -11.188 -18.266 1 98.5 59 ASN B O 1
ATOM 1674 N N . TYR B 1 60 ? 4.41 -9.266 -18.031 1 98.38 60 TYR B N 1
ATOM 1675 C CA . TYR B 1 60 ? 3.246 -8.57 -17.5 1 98.38 60 TYR B CA 1
ATOM 1676 C C . TYR B 1 60 ? 3.244 -7.109 -17.922 1 98.38 60 TYR B C 1
ATOM 1678 O O . TYR B 1 60 ? 4.203 -6.629 -18.531 1 98.38 60 TYR B O 1
ATOM 1686 N N . SER B 1 61 ? 2.146 -6.418 -17.625 1 97.62 61 SER B N 1
ATOM 1687 C CA . SER B 1 61 ? 2.035 -4.988 -17.891 1 97.62 61 SER B CA 1
ATOM 1688 C C . SER B 1 61 ? 1.823 -4.207 -16.594 1 97.62 61 SER B C 1
ATOM 1690 O O . SER B 1 61 ? 1.024 -4.605 -15.75 1 97.62 61 SER B O 1
ATOM 1692 N N . LEU B 1 62 ? 2.58 -3.158 -16.469 1 94.94 62 LEU B N 1
ATOM 1693 C CA . LEU B 1 62 ? 2.385 -2.168 -15.422 1 94.94 62 LEU B CA 1
ATOM 1694 C C . LEU B 1 62 ? 2.068 -0.799 -16.016 1 94.94 62 LEU B C 1
ATOM 1696 O O . LEU B 1 62 ? 2.881 -0.236 -16.75 1 94.94 62 LEU B O 1
ATOM 1700 N N . ASP B 1 63 ? 0.881 -0.29 -15.727 1 90.62 63 ASP B N 1
ATOM 1701 C CA . ASP B 1 63 ? 0.465 1.008 -16.25 1 90.62 63 ASP B CA 1
ATOM 1702 C C . ASP B 1 63 ? 0.623 1.066 -17.766 1 90.62 63 ASP B C 1
ATOM 1704 O O . ASP B 1 63 ? 1.179 2.027 -18.297 1 90.62 63 ASP B O 1
ATOM 1708 N N . GLY B 1 64 ? 0.333 0.021 -18.391 1 90.81 64 GLY B N 1
ATOM 1709 C CA . GLY B 1 64 ? 0.304 -0.02 -19.844 1 90.81 64 GLY B CA 1
ATOM 1710 C C . GLY B 1 64 ? 1.645 -0.376 -20.453 1 90.81 64 GLY B C 1
ATOM 1711 O O . GLY B 1 64 ? 1.758 -0.519 -21.672 1 90.81 64 GLY B O 1
ATOM 1712 N N . LYS B 1 65 ? 2.67 -0.516 -19.719 1 95.38 65 LYS B N 1
ATOM 1713 C CA . LYS B 1 65 ? 4 -0.856 -20.219 1 95.38 65 LYS B CA 1
ATOM 1714 C C . LYS B 1 65 ? 4.309 -2.334 -19.984 1 95.38 65 LYS B C 1
ATOM 1716 O O . LYS B 1 65 ? 4.168 -2.844 -18.875 1 95.38 65 LYS B O 1
ATOM 1721 N N . LYS B 1 66 ? 4.828 -2.961 -21.016 1 96.94 66 LYS B N 1
ATOM 1722 C CA . LYS B 1 66 ? 5.227 -4.363 -20.922 1 96.94 66 LYS B CA 1
ATOM 1723 C C . LYS B 1 66 ? 6.516 -4.516 -20.109 1 96.94 66 LYS B C 1
ATOM 1725 O O . LYS B 1 66 ? 7.477 -3.77 -20.328 1 96.94 66 LYS B O 1
ATOM 1730 N N . CYS B 1 67 ? 6.523 -5.453 -19.234 1 98.06 67 CYS B N 1
ATOM 1731 C CA . CYS B 1 67 ? 7.645 -5.738 -18.344 1 98.06 67 CYS B CA 1
ATOM 1732 C C . CYS B 1 67 ? 7.887 -7.242 -18.234 1 98.06 67 CYS B C 1
ATOM 1734 O O . CYS B 1 67 ? 6.996 -8.039 -18.531 1 98.06 67 CYS B O 1
ATOM 1736 N N . HIS B 1 68 ? 9.086 -7.531 -17.891 1 98.5 68 HIS B N 1
ATOM 1737 C CA . HIS B 1 68 ? 9.398 -8.93 -17.578 1 98.5 68 HIS B CA 1
ATOM 1738 C C . HIS B 1 68 ? 10.25 -9.039 -16.328 1 98.5 68 HIS B C 1
ATOM 1740 O O . HIS B 1 68 ? 10.961 -8.102 -15.961 1 98.5 68 HIS B O 1
ATOM 1746 N N . ALA B 1 69 ? 10.133 -10.219 -15.656 1 98.62 69 ALA B N 1
ATOM 1747 C CA . ALA B 1 69 ? 10.945 -10.484 -14.477 1 98.62 69 ALA B CA 1
ATOM 1748 C C . ALA B 1 69 ? 11.055 -11.984 -14.211 1 98.62 69 ALA B C 1
ATOM 1750 O O . ALA B 1 69 ? 10.211 -12.766 -14.664 1 98.62 69 ALA B O 1
ATOM 1751 N N . LYS B 1 70 ? 12.125 -12.352 -13.555 1 98.75 70 LYS B N 1
ATOM 1752 C CA . LYS B 1 70 ? 12.266 -13.664 -12.93 1 98.75 70 LYS B CA 1
ATOM 1753 C C . LYS B 1 70 ? 12.289 -13.555 -11.406 1 98.75 70 LYS B C 1
ATOM 1755 O O . LYS B 1 70 ? 12.977 -12.695 -10.852 1 98.75 70 LYS B O 1
ATOM 1760 N N . GLU B 1 71 ? 11.516 -14.414 -10.836 1 98.62 71 GLU B N 1
ATOM 1761 C CA . GLU B 1 71 ? 11.469 -14.469 -9.375 1 98.62 71 GLU B CA 1
ATOM 1762 C C . GLU B 1 71 ? 11.852 -15.852 -8.859 1 98.62 71 GLU B C 1
ATOM 1764 O O . GLU B 1 71 ? 11.477 -16.859 -9.445 1 98.62 71 GLU B O 1
ATOM 1769 N N . VAL B 1 72 ? 12.641 -15.867 -7.801 1 98.88 72 VAL B N 1
ATOM 1770 C CA . VAL B 1 72 ? 12.898 -17.125 -7.102 1 98.88 72 VAL B CA 1
ATOM 1771 C C . VAL B 1 72 ? 11.945 -17.266 -5.914 1 98.88 72 VAL B C 1
ATOM 1773 O O . VAL B 1 72 ? 11.672 -16.297 -5.211 1 98.88 72 VAL B O 1
ATOM 1776 N N . VAL B 1 73 ? 11.359 -18.453 -5.742 1 98.62 73 VAL B N 1
ATOM 1777 C CA . VAL B 1 73 ? 10.633 -18.75 -4.516 1 98.62 73 VAL B CA 1
ATOM 1778 C C . VAL B 1 73 ? 11.617 -18.953 -3.365 1 98.62 73 VAL B C 1
ATOM 1780 O O . VAL B 1 73 ? 12.297 -19.969 -3.299 1 98.62 73 VAL B O 1
ATOM 1783 N N . GLU B 1 74 ? 11.609 -18.031 -2.494 1 98.56 74 GLU B N 1
ATOM 1784 C CA . GLU B 1 74 ? 12.609 -18.078 -1.427 1 98.56 74 GLU B CA 1
ATOM 1785 C C . GLU B 1 74 ? 12.148 -18.984 -0.282 1 98.56 74 GLU B C 1
ATOM 1787 O O . GLU B 1 74 ? 12.961 -19.656 0.352 1 98.56 74 GLU B O 1
ATOM 1792 N N . ALA B 1 75 ? 10.938 -18.938 0.028 1 98.56 75 ALA B N 1
ATOM 1793 C CA . ALA B 1 75 ? 10.398 -19.688 1.161 1 98.56 75 ALA B CA 1
ATOM 1794 C C . ALA B 1 75 ? 8.914 -19.984 0.968 1 98.56 75 ALA B C 1
ATOM 1796 O O . ALA B 1 75 ? 8.188 -19.188 0.374 1 98.56 75 ALA B O 1
ATOM 1797 N N . VAL B 1 76 ? 8.555 -21.188 1.452 1 98.38 76 VAL B N 1
ATOM 1798 C CA . VAL B 1 76 ? 7.152 -21.594 1.472 1 98.38 76 VAL B CA 1
ATOM 1799 C C . VAL B 1 76 ? 6.777 -22.094 2.865 1 98.38 76 VAL B C 1
ATOM 1801 O O . VAL B 1 76 ? 7.488 -22.922 3.443 1 98.38 76 VAL B O 1
ATOM 1804 N N . ASP B 1 77 ? 5.742 -21.516 3.418 1 98.44 77 ASP B N 1
ATOM 1805 C CA . ASP B 1 77 ? 5.129 -21.969 4.664 1 98.44 77 ASP B CA 1
ATOM 1806 C C . ASP B 1 77 ? 3.734 -22.547 4.414 1 98.44 77 ASP B C 1
ATOM 1808 O O . ASP B 1 77 ? 2.734 -21.828 4.516 1 98.44 77 ASP B O 1
ATOM 1812 N N . GLU B 1 78 ? 3.689 -23.797 4.094 1 96.5 78 GLU B N 1
ATOM 1813 C CA . GLU B 1 78 ? 2.445 -24.469 3.711 1 96.5 78 GLU B CA 1
ATOM 1814 C C . GLU B 1 78 ? 1.421 -24.406 4.84 1 96.5 78 GLU B C 1
ATOM 1816 O O . GLU B 1 78 ? 0.224 -24.25 4.594 1 96.5 78 GLU B O 1
ATOM 1821 N N . ALA B 1 79 ? 1.853 -24.531 6.023 1 96.81 79 ALA B N 1
ATOM 1822 C CA . ALA B 1 79 ? 0.956 -24.562 7.176 1 96.81 79 ALA B CA 1
ATOM 1823 C C . ALA B 1 79 ? 0.216 -23.234 7.336 1 96.81 79 ALA B C 1
ATOM 1825 O O . ALA B 1 79 ? -0.957 -23.219 7.715 1 96.81 79 ALA B O 1
ATOM 1826 N N . ASN B 1 80 ? 0.865 -22.109 6.996 1 97.25 80 ASN B N 1
ATOM 1827 C CA . ASN B 1 80 ? 0.261 -20.781 7.152 1 97.25 80 ASN B CA 1
ATOM 1828 C C . ASN B 1 80 ? -0.141 -20.188 5.805 1 97.25 80 ASN B C 1
ATOM 1830 O O . ASN B 1 80 ? -0.528 -19.031 5.727 1 97.25 80 ASN B O 1
ATOM 1834 N N . LYS B 1 81 ? 0.005 -20.984 4.773 1 97.75 81 LYS B N 1
ATOM 1835 C CA . LYS B 1 81 ? -0.348 -20.562 3.416 1 97.75 81 LYS B CA 1
ATOM 1836 C C . LYS B 1 81 ? 0.339 -19.25 3.045 1 97.75 81 LYS B C 1
ATOM 1838 O O . LYS B 1 81 ? -0.32 -18.297 2.625 1 97.75 81 LYS B O 1
ATOM 1843 N N . ARG B 1 82 ? 1.585 -19.312 3.146 1 98.62 82 ARG B N 1
ATOM 1844 C CA . ARG B 1 82 ? 2.434 -18.141 2.914 1 98.62 82 ARG B CA 1
ATOM 1845 C C . ARG B 1 82 ? 3.621 -18.5 2.027 1 98.62 82 ARG B C 1
ATOM 1847 O O . ARG B 1 82 ? 4.195 -19.578 2.158 1 98.62 82 ARG B O 1
ATOM 1854 N N . ALA B 1 83 ? 3.988 -17.609 1.125 1 98.75 83 ALA B N 1
ATOM 1855 C CA . ALA B 1 83 ? 5.16 -17.812 0.272 1 98.75 83 ALA B CA 1
ATOM 1856 C C . ALA B 1 83 ? 5.852 -16.484 -0.014 1 98.75 83 ALA B C 1
ATOM 1858 O O . ALA B 1 83 ? 5.207 -15.43 -0.051 1 98.75 83 ALA B O 1
ATOM 1859 N N . ARG B 1 84 ? 7.137 -16.547 -0.127 1 98.81 84 ARG B N 1
ATOM 1860 C CA . ARG B 1 84 ? 7.969 -15.375 -0.37 1 98.81 84 ARG B CA 1
ATOM 1861 C C . ARG B 1 84 ? 8.727 -15.5 -1.688 1 98.81 84 ARG B C 1
ATOM 1863 O O . ARG B 1 84 ? 9.32 -16.547 -1.971 1 98.81 84 ARG B O 1
ATOM 1870 N N . PHE B 1 85 ? 8.688 -14.469 -2.549 1 98.88 85 PHE B N 1
ATOM 1871 C CA . PHE B 1 85 ? 9.32 -14.414 -3.863 1 98.88 85 PHE B CA 1
ATOM 1872 C C . PHE B 1 85 ? 10.305 -13.258 -3.947 1 98.88 85 PHE B C 1
ATOM 1874 O O . PHE B 1 85 ? 10.008 -12.148 -3.51 1 98.88 85 PHE B O 1
ATOM 1881 N N . LYS B 1 86 ? 11.453 -13.5 -4.484 1 98.88 86 LYS B N 1
ATOM 1882 C CA . LYS B 1 86 ? 12.453 -12.461 -4.691 1 98.88 86 LYS B CA 1
ATOM 1883 C C . LYS B 1 86 ? 12.773 -12.289 -6.176 1 98.88 86 LYS B C 1
ATOM 1885 O O . LYS B 1 86 ? 13.031 -13.273 -6.875 1 98.88 86 LYS B O 1
ATOM 1890 N N . VAL B 1 87 ? 12.711 -11.047 -6.625 1 98.88 87 VAL B N 1
ATOM 1891 C CA . VAL B 1 87 ? 13.109 -10.758 -8 1 98.88 87 VAL B CA 1
ATOM 1892 C C . VAL B 1 87 ? 14.617 -10.938 -8.156 1 98.88 87 VAL B C 1
ATOM 1894 O O . VAL B 1 87 ? 15.398 -10.375 -7.383 1 98.88 87 VAL B O 1
ATOM 1897 N N . VAL B 1 88 ? 15.008 -11.625 -9.172 1 98.81 88 VAL B N 1
ATOM 1898 C CA . VAL B 1 88 ? 16.438 -11.898 -9.328 1 98.81 88 VAL B CA 1
ATOM 1899 C C . VAL B 1 88 ? 16.906 -11.391 -10.695 1 98.81 88 VAL B C 1
ATOM 1901 O O . VAL B 1 88 ? 18.109 -11.258 -10.93 1 98.81 88 VAL B O 1
ATOM 1904 N N . GLU B 1 89 ? 16 -11.117 -11.617 1 98.69 89 GLU B N 1
ATOM 1905 C CA . GLU B 1 89 ? 16.297 -10.578 -12.938 1 98.69 89 GLU B CA 1
ATOM 1906 C C . GLU B 1 89 ? 15.109 -9.812 -13.508 1 98.69 89 GLU B C 1
ATOM 1908 O O . GLU B 1 89 ? 13.953 -10.141 -13.211 1 98.69 89 GLU B O 1
ATOM 1913 N N . GLY B 1 90 ? 15.445 -8.766 -14.391 1 98.62 90 GLY B N 1
ATOM 1914 C CA . GLY B 1 90 ? 14.391 -8.156 -15.18 1 98.62 90 GLY B CA 1
ATOM 1915 C C . GLY B 1 90 ? 14.219 -6.672 -14.898 1 98.62 90 GLY B C 1
ATOM 1916 O O . GLY B 1 90 ? 15.086 -6.043 -14.289 1 98.62 90 GLY B O 1
ATOM 1917 N N . ASP B 1 91 ? 13.062 -6.137 -15.289 1 98.56 91 ASP B N 1
ATOM 1918 C CA . ASP B 1 91 ? 12.82 -4.699 -15.383 1 98.56 91 ASP B CA 1
ATOM 1919 C C . ASP B 1 91 ? 12.781 -4.062 -13.992 1 98.56 91 ASP B C 1
ATOM 1921 O O . ASP B 1 91 ? 13.273 -2.947 -13.805 1 98.56 91 ASP B O 1
ATOM 1925 N N . PRO B 1 92 ? 12.266 -4.754 -12.984 1 98.5 92 PRO B N 1
ATOM 1926 C CA . PRO B 1 92 ? 12.172 -4.102 -11.672 1 98.5 92 PRO B CA 1
ATOM 1927 C C . PRO B 1 92 ? 13.539 -3.713 -11.109 1 98.5 92 PRO B C 1
ATOM 1929 O O . PRO B 1 92 ? 13.641 -2.77 -10.32 1 98.5 92 PRO B O 1
ATOM 1932 N N . LEU B 1 93 ? 14.539 -4.371 -11.477 1 98.44 93 LEU B N 1
ATOM 1933 C CA . LEU B 1 93 ? 15.859 -4.16 -10.891 1 98.44 93 LEU B CA 1
ATOM 1934 C C . LEU B 1 93 ? 16.5 -2.881 -11.422 1 98.44 93 LEU B C 1
ATOM 1936 O O . LEU B 1 93 ? 17.547 -2.451 -10.93 1 98.44 93 LEU B O 1
ATOM 1940 N N . LYS B 1 94 ? 15.859 -2.246 -12.375 1 97.88 94 LYS B N 1
ATOM 1941 C CA . LYS B 1 94 ? 16.266 -0.91 -12.789 1 97.88 94 LYS B CA 1
ATOM 1942 C C . LYS B 1 94 ? 15.984 0.121 -11.703 1 97.88 94 LYS B C 1
ATOM 1944 O O . LYS B 1 94 ? 16.734 1.086 -11.539 1 97.88 94 LYS B O 1
ATOM 1949 N N . ASP B 1 95 ? 14.93 -0.146 -10.977 1 98.06 95 ASP B N 1
ATOM 1950 C CA . ASP B 1 95 ? 14.477 0.834 -9.992 1 98.06 95 ASP B CA 1
ATOM 1951 C C . ASP B 1 95 ? 14.773 0.367 -8.57 1 98.06 95 ASP B C 1
ATOM 1953 O O . ASP B 1 95 ? 14.836 1.179 -7.645 1 98.06 95 ASP B O 1
ATOM 1957 N N . TYR B 1 96 ? 15.039 -0.909 -8.406 1 98.69 96 TYR B N 1
ATOM 1958 C CA . TYR B 1 96 ? 15.203 -1.469 -7.07 1 98.69 96 TYR B CA 1
ATOM 1959 C C . TYR B 1 96 ? 16.422 -2.387 -7.012 1 98.69 96 TYR B C 1
ATOM 1961 O O . TYR B 1 96 ? 16.578 -3.268 -7.855 1 98.69 96 TYR B O 1
ATOM 1969 N N . LYS B 1 97 ? 17.219 -2.219 -6.004 1 98.5 97 LYS B N 1
ATOM 1970 C CA . LYS B 1 97 ? 18.328 -3.137 -5.75 1 98.5 97 LYS B CA 1
ATOM 1971 C C . LYS B 1 97 ? 17.812 -4.504 -5.301 1 98.5 97 LYS B C 1
ATOM 1973 O O . LYS B 1 97 ? 18.406 -5.535 -5.641 1 98.5 97 LYS B O 1
ATOM 1978 N N . SER B 1 98 ? 16.766 -4.41 -4.555 1 98.81 98 SER B N 1
ATOM 1979 C CA . SER B 1 98 ? 16.078 -5.613 -4.098 1 98.81 98 SER B CA 1
ATOM 1980 C C . SER B 1 98 ? 14.57 -5.406 -4.059 1 98.81 98 SER B C 1
ATOM 1982 O O . SER B 1 98 ? 14.094 -4.316 -3.732 1 98.81 98 SER B O 1
ATOM 1984 N N . LEU B 1 99 ? 13.883 -6.438 -4.371 1 98.88 99 LEU B N 1
ATOM 1985 C CA . LEU B 1 99 ? 12.422 -6.434 -4.359 1 98.88 99 LEU B CA 1
ATOM 1986 C C . LEU B 1 99 ? 11.875 -7.816 -4.031 1 98.88 99 LEU B C 1
ATOM 1988 O O . LEU B 1 99 ? 12.141 -8.781 -4.75 1 98.88 99 LEU B O 1
ATOM 1992 N N . THR B 1 100 ? 11.133 -7.875 -2.914 1 98.88 100 THR B N 1
ATOM 1993 C CA . THR B 1 100 ? 10.562 -9.133 -2.449 1 98.88 100 THR B CA 1
ATOM 1994 C C . THR B 1 100 ? 9.062 -9 -2.23 1 98.88 100 THR B C 1
ATOM 1996 O O . THR B 1 100 ? 8.594 -7.988 -1.71 1 98.88 100 THR B O 1
ATOM 1999 N N . THR B 1 101 ? 8.328 -9.969 -2.678 1 98.88 101 THR B N 1
ATOM 2000 C CA . THR B 1 101 ? 6.887 -10.016 -2.484 1 98.88 101 THR B CA 1
ATOM 2001 C C . THR B 1 101 ? 6.496 -11.234 -1.651 1 98.88 101 THR B C 1
ATOM 2003 O O . THR B 1 101 ? 6.977 -12.344 -1.899 1 98.88 101 THR B O 1
ATOM 2006 N N . THR B 1 102 ? 5.699 -11.07 -0.671 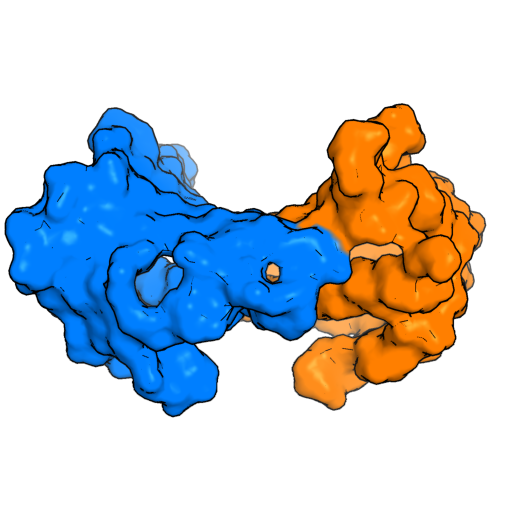1 98.88 102 THR B N 1
ATOM 2007 C CA . THR B 1 102 ? 5.129 -12.156 0.122 1 98.88 102 THR B CA 1
ATOM 2008 C C . THR B 1 102 ? 3.613 -12.219 -0.06 1 98.88 102 THR B C 1
ATOM 2010 O O . THR B 1 102 ? 2.93 -11.195 0.006 1 98.88 102 THR B O 1
ATOM 2013 N N . VAL B 1 103 ? 3.127 -13.398 -0.336 1 98.81 103 VAL B N 1
ATOM 2014 C CA . VAL B 1 103 ? 1.689 -13.641 -0.298 1 98.81 103 VAL B CA 1
ATOM 2015 C C . VAL B 1 103 ? 1.341 -14.484 0.925 1 98.81 103 VAL B C 1
ATOM 2017 O O . VAL B 1 103 ? 2.061 -15.43 1.262 1 98.81 103 VAL B O 1
ATOM 2020 N N . HIS B 1 104 ? 0.36 -14.109 1.644 1 98.88 104 HIS B N 1
ATOM 2021 C CA . HIS B 1 104 ? -0.178 -14.805 2.809 1 98.88 104 HIS B CA 1
ATOM 2022 C C . HIS B 1 104 ? -1.699 -14.883 2.744 1 98.88 104 HIS B C 1
ATOM 2024 O O . HIS B 1 104 ? -2.385 -13.859 2.795 1 98.88 104 HIS B O 1
ATOM 2030 N N . VAL B 1 105 ? -2.18 -16.094 2.635 1 97.88 105 VAL B N 1
ATOM 2031 C CA . VAL B 1 105 ? -3.621 -16.297 2.559 1 97.88 105 VAL B CA 1
ATOM 2032 C C . VAL B 1 105 ? -4.148 -16.781 3.906 1 97.88 105 VAL B C 1
ATOM 2034 O O . VAL B 1 105 ? -3.635 -17.75 4.469 1 97.88 105 VAL B O 1
ATOM 2037 N N . ILE B 1 106 ? -5.047 -16.062 4.453 1 96.75 106 ILE B N 1
ATOM 2038 C CA . ILE B 1 106 ? -5.688 -16.406 5.719 1 96.75 106 ILE B CA 1
ATOM 2039 C C . ILE B 1 106 ? -7.121 -16.859 5.461 1 96.75 106 ILE B C 1
ATOM 2041 O O . ILE B 1 106 ? -8.023 -16.031 5.293 1 96.75 106 ILE B O 1
ATOM 2045 N N . PRO B 1 107 ? -7.27 -18.141 5.484 1 92.44 107 PRO B N 1
ATOM 2046 C CA . PRO B 1 107 ? -8.625 -18.656 5.25 1 92.44 107 PRO B CA 1
ATOM 2047 C C . PRO B 1 107 ? -9.57 -18.359 6.406 1 92.44 107 PRO B C 1
ATOM 2049 O O . PRO B 1 107 ? -9.164 -18.375 7.57 1 92.44 107 PRO B O 1
ATOM 2052 N N . ASN B 1 108 ? -10.641 -17.688 6.098 1 80.56 108 ASN B N 1
ATOM 2053 C CA . ASN B 1 108 ? -11.695 -17.578 7.098 1 80.56 108 ASN B CA 1
ATOM 2054 C C . ASN B 1 108 ? -12.852 -18.531 6.812 1 80.56 108 ASN B C 1
ATOM 2056 O O . ASN B 1 108 ? -13.516 -18.406 5.785 1 80.56 108 ASN B O 1
ATOM 2060 N N . ASN B 1 109 ? -12.945 -19.406 7.629 1 66.69 109 ASN B N 1
ATOM 2061 C CA . ASN B 1 109 ? -13.961 -20.453 7.473 1 66.69 109 ASN B CA 1
ATOM 2062 C C . ASN B 1 109 ? -15.336 -19.984 7.934 1 66.69 109 ASN B C 1
ATOM 2064 O O . ASN B 1 109 ? -16.344 -20.609 7.633 1 66.69 109 ASN B O 1
ATOM 2068 N N . ILE B 1 110 ? -15.234 -18.797 8.641 1 66 110 ILE B N 1
ATOM 2069 C CA . ILE B 1 110 ? -16.531 -18.281 9.086 1 66 110 ILE B CA 1
ATOM 2070 C C . ILE B 1 110 ? -17 -17.188 8.141 1 66 110 ILE B C 1
ATOM 2072 O O . ILE B 1 110 ? -16.312 -16.188 7.949 1 66 110 ILE B O 1
ATOM 2076 N N . GLY B 1 111 ? -18.078 -17.406 7.293 1 66.62 111 GLY B N 1
ATOM 2077 C CA . GLY B 1 111 ? -18.75 -16.391 6.488 1 66.62 111 GLY B CA 1
ATOM 2078 C C . GLY B 1 111 ? -18.344 -16.438 5.027 1 66.62 111 GLY B C 1
ATOM 2079 O O . GLY B 1 111 ? -18.875 -15.68 4.211 1 66.62 111 GLY B O 1
ATOM 2080 N N . GLY B 1 112 ? -17.297 -17.328 4.801 1 80.38 112 GLY B N 1
ATOM 2081 C CA . GLY B 1 112 ? -16.969 -17.547 3.402 1 80.38 112 GLY B CA 1
ATOM 2082 C C . GLY B 1 112 ? -16.016 -16.516 2.844 1 80.38 112 GLY B C 1
ATOM 2083 O O . GLY B 1 112 ? -15.898 -16.359 1.625 1 80.38 112 GLY B O 1
ATOM 2084 N N . VAL B 1 113 ? -15.469 -15.609 3.785 1 88.19 113 VAL B N 1
ATOM 2085 C CA . VAL B 1 113 ? -14.562 -14.57 3.309 1 88.19 113 VAL B CA 1
ATOM 2086 C C . VAL B 1 113 ? -13.133 -14.891 3.762 1 88.19 113 VAL B C 1
ATOM 2088 O O . VAL B 1 113 ? -12.906 -15.219 4.93 1 88.19 113 VAL B O 1
ATOM 2091 N N . SER B 1 114 ? -12.219 -14.945 2.857 1 94.94 114 SER B N 1
ATOM 2092 C CA . SER B 1 114 ? -10.797 -15.109 3.135 1 94.94 114 SER B CA 1
ATOM 2093 C C . SER B 1 114 ? -10.031 -13.812 2.877 1 94.94 114 SER B C 1
ATOM 2095 O O . SER B 1 114 ? -10.539 -12.914 2.209 1 94.94 114 SER B O 1
ATOM 2097 N N . VAL B 1 115 ? -8.844 -13.758 3.449 1 96.5 115 VAL B N 1
ATOM 2098 C CA . VAL B 1 115 ? -8.008 -12.578 3.254 1 96.5 115 VAL B CA 1
ATOM 2099 C C . VAL B 1 115 ? -6.723 -12.961 2.531 1 96.5 115 VAL B C 1
ATOM 2101 O O . VAL B 1 115 ? -6.051 -13.922 2.92 1 96.5 115 VAL B O 1
ATOM 2104 N N . VAL B 1 116 ? -6.457 -12.281 1.462 1 97.69 116 VAL B N 1
ATOM 2105 C CA . VAL B 1 116 ? -5.168 -12.383 0.782 1 97.69 116 VAL B CA 1
ATOM 2106 C C . VAL B 1 116 ? -4.309 -11.164 1.109 1 97.69 116 VAL B C 1
ATOM 2108 O O . VAL B 1 116 ? -4.648 -10.039 0.737 1 97.69 116 VAL B O 1
ATOM 2111 N N . LYS B 1 117 ? -3.227 -11.367 1.785 1 98.62 117 LYS B N 1
ATOM 2112 C CA . LYS B 1 117 ? -2.277 -10.312 2.135 1 98.62 117 LYS B CA 1
ATOM 2113 C C . LYS B 1 117 ? -1.064 -10.336 1.209 1 98.62 117 LYS B C 1
ATOM 2115 O O . LYS B 1 117 ? -0.428 -11.383 1.036 1 98.62 117 LYS B O 1
ATOM 2120 N N . TRP B 1 118 ? -0.82 -9.211 0.569 1 98.88 118 TRP B N 1
ATOM 2121 C CA . TRP B 1 118 ? 0.403 -9.008 -0.199 1 98.88 118 TRP B CA 1
ATOM 2122 C C . TRP B 1 118 ? 1.324 -8.008 0.496 1 98.88 118 TRP B C 1
ATOM 2124 O O . TRP B 1 118 ? 0.879 -6.945 0.936 1 98.88 118 TRP B O 1
ATOM 2134 N N . MET B 1 119 ? 2.574 -8.391 0.6 1 98.88 119 MET B N 1
ATOM 2135 C CA . MET B 1 119 ? 3.594 -7.5 1.143 1 98.88 119 MET B CA 1
ATOM 2136 C C . MET B 1 119 ? 4.77 -7.371 0.182 1 98.88 119 MET B C 1
ATOM 2138 O O . MET B 1 119 ? 5.273 -8.375 -0.332 1 98.88 119 MET B O 1
ATOM 2142 N N . ILE B 1 120 ? 5.176 -6.133 -0.093 1 98.88 120 ILE B N 1
ATOM 2143 C CA . ILE B 1 120 ? 6.355 -5.867 -0.91 1 98.88 120 ILE B CA 1
ATOM 2144 C C .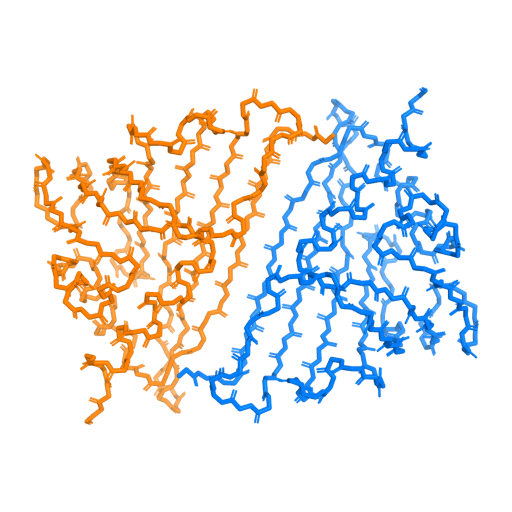 ILE B 1 120 ? 7.41 -5.145 -0.073 1 98.88 120 ILE B C 1
ATOM 2146 O O . ILE B 1 120 ? 7.133 -4.098 0.518 1 98.88 120 ILE B O 1
ATOM 2150 N N . GLU B 1 121 ? 8.539 -5.715 0.015 1 98.81 121 GLU B N 1
ATOM 2151 C CA . GLU B 1 121 ? 9.719 -5.086 0.586 1 98.81 121 GLU B CA 1
ATOM 2152 C C . GLU B 1 121 ? 10.742 -4.75 -0.497 1 98.81 121 GLU B C 1
ATOM 2154 O O . GLU B 1 121 ? 10.945 -5.527 -1.431 1 98.81 121 GLU B O 1
ATOM 2159 N N . PHE B 1 122 ? 11.367 -3.539 -0.339 1 98.69 122 PHE B N 1
ATOM 2160 C CA . PHE B 1 122 ? 12.25 -3.145 -1.433 1 98.69 122 PHE B CA 1
ATOM 2161 C C . PHE B 1 122 ? 13.352 -2.215 -0.933 1 98.69 122 PHE B C 1
ATOM 2163 O O . PHE B 1 122 ? 13.227 -1.614 0.136 1 98.69 122 PHE B O 1
ATOM 2170 N N . GLU B 1 123 ? 14.422 -2.211 -1.642 1 98.38 123 GLU B N 1
ATOM 2171 C CA . GLU B 1 123 ? 15.477 -1.203 -1.611 1 98.38 123 GLU B CA 1
ATOM 2172 C C . GLU B 1 123 ? 15.594 -0.489 -2.955 1 98.38 123 GLU B C 1
ATOM 2174 O O . GLU B 1 123 ? 15.898 -1.116 -3.973 1 98.38 123 GLU B O 1
ATOM 2179 N N . LYS B 1 124 ? 15.406 0.764 -2.98 1 98 124 LYS B N 1
ATOM 2180 C CA . LYS B 1 124 ? 15.484 1.539 -4.215 1 98 124 LYS B CA 1
ATOM 2181 C C . LYS B 1 124 ? 16.938 1.718 -4.656 1 98 124 LYS B C 1
ATOM 2183 O O . LYS B 1 124 ? 17.859 1.686 -3.83 1 98 124 LYS B O 1
ATOM 2188 N N . THR B 1 125 ? 17.062 1.983 -5.961 1 98.06 125 THR B N 1
ATOM 2189 C CA . THR B 1 125 ? 18.391 2.244 -6.5 1 98.06 125 THR B CA 1
ATOM 2190 C C . THR B 1 125 ? 18.828 3.682 -6.219 1 98.06 125 THR B C 1
ATOM 2192 O O . THR B 1 125 ? 20.016 3.982 -6.164 1 98.06 125 THR B O 1
ATOM 2195 N N . THR B 1 126 ? 17.781 4.613 -6.129 1 96 126 THR B N 1
ATOM 2196 C CA . THR B 1 126 ? 18.031 6.023 -5.852 1 96 126 THR B CA 1
ATOM 2197 C C . THR B 1 126 ? 17.016 6.566 -4.84 1 96 126 THR B C 1
ATOM 2199 O O . THR B 1 126 ? 15.922 6.023 -4.703 1 96 126 THR B O 1
ATOM 2202 N N . ASP B 1 127 ? 17.281 7.633 -4.191 1 90.94 127 ASP B N 1
ATOM 2203 C CA . ASP B 1 127 ? 16.453 8.234 -3.162 1 90.94 127 ASP B CA 1
ATOM 2204 C C . ASP B 1 127 ? 15.109 8.68 -3.738 1 90.94 127 ASP B C 1
ATOM 2206 O O . ASP B 1 127 ? 14.078 8.625 -3.055 1 90.94 127 ASP B O 1
ATOM 2210 N N . ASP B 1 128 ? 15.141 9.055 -4.992 1 91.44 128 ASP B N 1
ATOM 2211 C CA . ASP B 1 128 ? 13.938 9.602 -5.609 1 91.44 128 ASP B CA 1
ATOM 2212 C C . ASP B 1 128 ? 13.219 8.539 -6.441 1 91.44 128 ASP B C 1
ATOM 2214 O O . ASP B 1 128 ? 12.258 8.852 -7.152 1 91.44 128 ASP B O 1
ATOM 2218 N N . GLY B 1 129 ? 13.711 7.359 -6.309 1 95.5 129 GLY B N 1
ATOM 2219 C CA . GLY B 1 129 ? 13.078 6.281 -7.047 1 95.5 129 GLY B CA 1
ATOM 2220 C C . GLY B 1 129 ? 11.648 6.023 -6.617 1 95.5 129 GLY B C 1
ATOM 2221 O O . GLY B 1 129 ? 11.227 6.469 -5.547 1 95.5 129 GLY B O 1
ATOM 2222 N N . PRO B 1 130 ? 10.938 5.316 -7.379 1 96.25 130 PRO B N 1
ATOM 2223 C CA . PRO B 1 130 ? 9.508 5.129 -7.137 1 96.25 130 PRO B CA 1
ATOM 2224 C C . PRO B 1 130 ? 9.227 4.098 -6.047 1 96.25 130 PRO B C 1
ATOM 2226 O O . PRO B 1 130 ? 10.031 3.186 -5.828 1 96.25 130 PRO B O 1
ATOM 2229 N N . TYR B 1 131 ? 8.117 4.297 -5.332 1 97.56 131 TYR B N 1
ATOM 2230 C CA . TYR B 1 131 ? 7.5 3.217 -4.57 1 97.56 131 TYR B CA 1
ATOM 2231 C C . TYR B 1 131 ? 6.695 2.297 -5.48 1 97.56 131 TYR B C 1
ATOM 2233 O O . TYR B 1 131 ? 6.129 2.744 -6.48 1 97.56 131 TYR B O 1
ATOM 2241 N N . PRO B 1 132 ? 6.664 1.036 -5.145 1 97.81 132 PRO B N 1
ATOM 2242 C CA . PRO B 1 132 ? 6.023 0.093 -6.062 1 97.81 132 PRO B CA 1
ATOM 2243 C C . PRO B 1 132 ? 4.512 0.014 -5.867 1 97.81 132 PRO B C 1
ATOM 2245 O O . PRO B 1 132 ? 3.953 -1.082 -5.773 1 97.81 132 PRO B O 1
ATOM 2248 N N . THR B 1 133 ? 3.801 1.148 -5.859 1 97.38 133 THR B N 1
ATOM 2249 C CA . THR B 1 133 ? 2.354 1.156 -5.676 1 97.38 133 THR B CA 1
ATOM 2250 C C . THR B 1 133 ? 1.652 0.538 -6.883 1 97.38 133 THR B C 1
ATOM 2252 O O . THR B 1 133 ? 0.597 -0.084 -6.742 1 97.38 133 THR B O 1
ATOM 2255 N N . ASN B 1 134 ? 2.271 0.67 -8.031 1 96.94 134 ASN B N 1
ATOM 2256 C CA . ASN B 1 134 ? 1.688 0.047 -9.219 1 96.94 134 ASN B CA 1
ATOM 2257 C C . ASN B 1 134 ? 1.775 -1.475 -9.148 1 96.94 134 ASN B C 1
ATOM 2259 O O . ASN B 1 134 ? 0.932 -2.174 -9.711 1 96.94 134 ASN B O 1
ATOM 2263 N N . MET B 1 135 ? 2.756 -1.994 -8.516 1 98 135 MET B N 1
ATOM 2264 C CA . MET B 1 135 ? 2.854 -3.439 -8.336 1 98 135 MET B CA 1
ATOM 2265 C C . MET B 1 135 ? 1.789 -3.939 -7.367 1 98 135 MET B C 1
ATOM 2267 O O . MET B 1 135 ? 1.24 -5.027 -7.543 1 98 135 MET B O 1
ATOM 2271 N N . ILE B 1 136 ? 1.476 -3.121 -6.344 1 98.44 136 ILE B N 1
ATOM 2272 C CA . ILE B 1 136 ? 0.387 -3.453 -5.434 1 98.44 136 ILE B CA 1
ATOM 2273 C C . ILE B 1 136 ? -0.935 -3.482 -6.199 1 98.44 136 ILE B C 1
ATOM 2275 O O . ILE B 1 136 ? -1.751 -4.387 -6.004 1 98.44 136 ILE B O 1
ATOM 2279 N N . ASP B 1 137 ? -1.093 -2.553 -7.094 1 97.12 137 ASP B N 1
ATOM 2280 C CA . ASP B 1 137 ? -2.283 -2.547 -7.941 1 97.12 137 ASP B CA 1
ATOM 2281 C C . ASP B 1 137 ? -2.379 -3.83 -8.766 1 97.12 137 ASP B C 1
ATOM 2283 O O . ASP B 1 137 ? -3.469 -4.379 -8.945 1 97.12 137 ASP B O 1
ATOM 2287 N N . LEU B 1 138 ? -1.291 -4.227 -9.297 1 97.69 138 LEU B N 1
ATOM 2288 C CA . LEU B 1 138 ? -1.262 -5.469 -10.062 1 97.69 138 LEU B CA 1
ATOM 2289 C C . LEU B 1 138 ? -1.681 -6.652 -9.195 1 97.69 138 LEU B C 1
ATOM 2291 O O . LEU B 1 138 ? -2.492 -7.48 -9.617 1 97.69 138 LEU B O 1
ATOM 2295 N N . CYS B 1 139 ? -1.131 -6.754 -7.965 1 98 139 CYS B N 1
ATOM 2296 C CA . CYS B 1 139 ? -1.474 -7.84 -7.055 1 98 139 CYS B CA 1
ATOM 2297 C C . CYS B 1 139 ? -2.969 -7.848 -6.754 1 98 139 CYS B C 1
ATOM 2299 O O . CYS B 1 139 ? -3.598 -8.906 -6.734 1 98 139 CYS B O 1
ATOM 2301 N N . ILE B 1 140 ? -3.531 -6.68 -6.539 1 97.56 140 ILE B N 1
ATOM 2302 C CA . ILE B 1 140 ? -4.961 -6.547 -6.27 1 97.56 140 ILE B CA 1
ATOM 2303 C C . ILE B 1 140 ? -5.762 -7.055 -7.465 1 97.56 140 ILE B C 1
ATOM 2305 O O . ILE B 1 140 ? -6.68 -7.863 -7.309 1 97.56 140 ILE B O 1
ATOM 2309 N N . SER B 1 141 ? -5.352 -6.625 -8.625 1 96.25 141 SER B N 1
ATOM 2310 C CA . SER B 1 141 ? -6.062 -6.988 -9.852 1 96.25 141 SER B CA 1
ATOM 2311 C C . SER B 1 141 ? -6.016 -8.492 -10.086 1 96.25 141 SER B C 1
ATOM 2313 O O . SER B 1 141 ? -7.035 -9.109 -10.406 1 96.25 141 SER B O 1
ATOM 2315 N N . VAL B 1 142 ? -4.852 -9.062 -9.961 1 96.44 142 VAL B N 1
ATOM 2316 C CA . VAL B 1 142 ? -4.68 -10.5 -10.164 1 96.44 142 VAL B CA 1
ATOM 2317 C C . VAL B 1 142 ? -5.527 -11.266 -9.156 1 96.44 14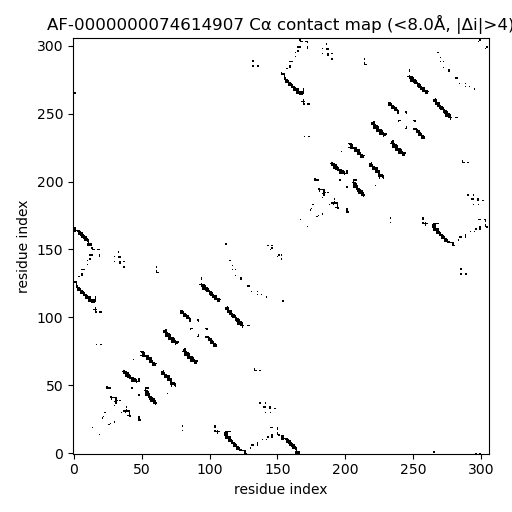2 VAL B C 1
ATOM 2319 O O . VAL B 1 142 ? -6.18 -12.25 -9.508 1 96.44 142 VAL B O 1
ATOM 2322 N N . THR B 1 143 ? -5.523 -10.805 -7.91 1 96.81 143 THR B N 1
ATOM 2323 C CA . THR B 1 143 ? -6.32 -11.445 -6.867 1 96.81 143 THR B CA 1
ATOM 2324 C C . THR B 1 143 ? -7.801 -11.43 -7.238 1 96.81 143 THR B C 1
ATOM 2326 O O . THR B 1 143 ? -8.477 -12.461 -7.16 1 96.81 143 THR B O 1
ATOM 2329 N N . LYS B 1 144 ? -8.289 -10.328 -7.668 1 94.69 144 LYS B N 1
ATOM 2330 C CA . LYS B 1 144 ? -9.688 -10.18 -8.078 1 94.69 144 LYS B CA 1
ATOM 2331 C C . LYS B 1 144 ? -10.016 -11.109 -9.242 1 94.69 144 LYS B C 1
ATOM 2333 O O . LYS B 1 144 ? -11.078 -11.742 -9.258 1 94.69 144 LYS B O 1
ATOM 2338 N N . ASN B 1 145 ? -9.141 -11.102 -10.188 1 94.81 145 ASN B N 1
ATOM 2339 C CA . ASN B 1 145 ? -9.375 -11.922 -11.375 1 94.81 145 ASN B CA 1
ATOM 2340 C C . ASN B 1 145 ? -9.383 -13.406 -11.047 1 94.81 145 ASN B C 1
ATOM 2342 O O . ASN B 1 145 ? -10.195 -14.164 -11.586 1 94.81 145 ASN B O 1
ATOM 2346 N N . ILE B 1 146 ? -8.5 -13.82 -10.188 1 95.12 146 ILE B N 1
ATOM 2347 C CA . ILE B 1 146 ? -8.492 -15.211 -9.758 1 95.12 146 ILE B CA 1
ATOM 2348 C C . ILE B 1 146 ? -9.789 -15.531 -9.023 1 95.12 146 ILE B C 1
ATOM 2350 O O . ILE B 1 146 ? -10.406 -16.578 -9.258 1 95.12 146 ILE B O 1
ATOM 2354 N N . GLU B 1 147 ? -10.188 -14.656 -8.164 1 93.94 147 GLU B N 1
ATOM 2355 C CA . GLU B 1 147 ? -11.438 -14.852 -7.441 1 93.94 147 GLU B CA 1
ATOM 2356 C C . GLU B 1 147 ? -12.609 -15.031 -8.406 1 93.94 147 GLU B C 1
ATOM 2358 O O . GLU B 1 147 ? -13.406 -15.961 -8.266 1 93.94 147 GLU B O 1
ATOM 2363 N N . ASN B 1 148 ? -12.758 -14.203 -9.383 1 91.38 148 ASN B N 1
ATOM 2364 C CA . ASN B 1 148 ? -13.891 -14.148 -10.297 1 91.38 148 ASN B CA 1
ATOM 2365 C C . ASN B 1 148 ? -13.93 -15.375 -11.211 1 91.38 148 ASN B C 1
ATOM 2367 O O . ASN B 1 148 ? -15 -15.789 -11.656 1 91.38 148 ASN B O 1
ATOM 2371 N N . HIS B 1 149 ? -12.891 -15.93 -11.484 1 84.31 149 HIS B N 1
ATOM 2372 C CA . HIS B 1 149 ? -12.844 -17 -12.477 1 84.31 149 HIS B CA 1
ATOM 2373 C C . HIS B 1 149 ? -12.766 -18.359 -11.805 1 84.31 149 HIS B C 1
ATOM 2375 O O . HIS B 1 149 ? -13.43 -19.312 -12.234 1 84.31 149 HIS B O 1
ATOM 2381 N N . HIS B 1 150 ? -12.008 -18.391 -10.766 1 67.5 150 HIS B N 1
ATOM 2382 C CA . HIS B 1 150 ? -11.68 -19.734 -10.305 1 67.5 150 HIS B CA 1
ATOM 2383 C C . HIS B 1 150 ? -12.43 -20.078 -9.023 1 67.5 150 HIS B C 1
ATOM 2385 O O . HIS B 1 150 ? -12.594 -21.25 -8.688 1 67.5 150 HIS B O 1
ATOM 2391 N N . LEU B 1 151 ? -12.898 -18.938 -8.422 1 67.44 151 LEU B N 1
ATOM 2392 C CA . LEU B 1 151 ? -13.336 -19.281 -7.07 1 67.44 151 LEU B CA 1
ATOM 2393 C C . LEU B 1 151 ? -14.82 -19 -6.891 1 67.44 151 LEU B C 1
ATOM 2395 O O . LEU B 1 151 ? -15.375 -19.188 -5.805 1 67.44 151 LEU B O 1
ATOM 2399 N N . LYS B 1 152 ? -15.367 -18.422 -7.832 1 63.19 152 LYS B N 1
ATOM 2400 C CA . LYS B 1 152 ? -16.812 -18.297 -7.66 1 63.19 152 LYS B CA 1
ATOM 2401 C C . LYS B 1 152 ? -17.5 -19.641 -7.922 1 63.19 152 LYS B C 1
ATOM 2403 O O . LYS B 1 152 ? -17.094 -20.391 -8.797 1 63.19 152 LYS B O 1
ATOM 2408 N N . PRO B 1 153 ? -18.375 -20 -6.859 1 53.09 153 PRO B N 1
ATOM 2409 C CA . PRO B 1 153 ? -19.156 -21.234 -7.02 1 53.09 153 PRO B CA 1
ATOM 2410 C C . PRO B 1 153 ? -19.859 -21.312 -8.367 1 53.09 153 PRO B C 1
ATOM 2412 O O . PRO B 1 153 ? -20.156 -20.281 -8.977 1 53.09 153 PRO B O 1
#

Organism: Saponaria officinalis (NCBI:txid3572)